Protein AF-A0A235I712-F1 (afdb_monomer)

pLDDT: mean 72.58, std 17.17, range [28.34, 90.19]

Foldseek 3Di:
DPPVLLVCVLVVNQVSLQVVLCVQLVWHWDWDDDPVQETETETACPPPDPVSVVVSVVSSQVSCLVSLNPRQKYWYDYDPDIWIWGQDPSGTDTCPVVVVCVVPDVVVVVVVVVVVVPDPPDDDDDDDDDDDDDDDDDDPDPQPWQFPAADPVGWTWTDGDQEIETEPDDCSVCVVVVHHPVRVVVSVCVVPVGPYYHYD

Secondary structure (DSSP, 8-state):
---HHHHHHHTT-HHHHHHHHHHHHSS--EEEEETTTEEEEE---TT--HHHHHHHHHHHHHHHHHTT---SEEEEEETTEEEEEEEETTEEEETTTHHHHHHT-HHHHHHHHHHHHTS-------------------------PEEEEE-TTS-EEEEETTEEEEES--HHHHHHTT--HHHHHHHHHHHH--SEEEE-

Nearest PDB structures (foldseek):
  4lrd-assembly1_A  TM=5.633E-01  e=5.082E-02  Bacillus cereus
  3m8w-assembly3_C  TM=5.612E-01  e=9.416E-02  Bacillus cereus ATCC 14579
  4lr7-assembly3_C  TM=5.208E-01  e=6.115E-02  Bacillus cereus
  4lrb-assembly3_C  TM=5.142E-01  e=1.001E-01  Bacillus cereus
  3uny-assembly6_F  TM=4.218E-01  e=1.640E-01  Bacillus cereus

Sequence (200 aa):
MPDTTLELAHAGDINAIAALIEEKIGTKVNPRMQWGIILILETPFNNVDNFTKKIQVFEIIKLLEDIHCKIPSVKISGNKFQKTLTLSEGKYKDETFVRRALLFSPIYLIAIGLYIAYVPKVVPTERVSPSQSAAPSQSAVTEQRTFLGRSENGYELWADKSCVYVKGIRESDFARLNTTMDGYKQAVKQQTGFSCVLFE

Structure (mmCIF, N/CA/C/O backbone):
data_AF-A0A235I712-F1
#
_entry.id   AF-A0A235I712-F1
#
loop_
_atom_site.group_PDB
_atom_site.id
_atom_site.type_symbol
_atom_site.label_atom_id
_atom_site.label_alt_id
_atom_site.label_comp_id
_atom_site.label_asym_id
_atom_site.label_entity_id
_atom_site.label_seq_id
_atom_site.pdbx_PDB_ins_code
_atom_site.Cartn_x
_atom_site.Cartn_y
_atom_site.Cartn_z
_atom_site.occupancy
_atom_site.B_iso_or_equiv
_atom_site.auth_seq_id
_atom_site.auth_comp_id
_atom_site.auth_asym_id
_atom_site.auth_atom_id
_atom_site.pdbx_PDB_model_num
ATOM 1 N N . MET A 1 1 ? -5.455 -24.824 20.386 1.00 42.16 1 MET A N 1
ATOM 2 C CA . MET A 1 1 ? -5.448 -24.941 18.913 1.00 42.16 1 MET A CA 1
ATOM 3 C C . MET A 1 1 ? -4.550 -23.824 18.419 1.00 42.16 1 MET A C 1
ATOM 5 O O . MET A 1 1 ? -4.677 -22.749 18.994 1.00 42.16 1 MET A O 1
ATOM 9 N N . PRO A 1 2 ? -3.589 -24.064 17.511 1.00 49.38 2 PRO A N 1
ATOM 10 C CA . PRO A 1 2 ? -2.791 -22.968 16.969 1.00 49.38 2 PRO A CA 1
ATOM 11 C C . PRO A 1 2 ? -3.741 -21.932 16.365 1.00 49.38 2 PRO A C 1
ATOM 13 O O . PRO A 1 2 ? -4.742 -22.302 15.748 1.00 49.38 2 PRO A O 1
ATOM 16 N N . ASP A 1 3 ? -3.469 -20.660 16.641 1.00 65.31 3 ASP A N 1
ATOM 17 C CA . ASP A 1 3 ? -4.262 -19.534 16.161 1.00 65.31 3 ASP A CA 1
ATOM 18 C C . ASP A 1 3 ? -4.123 -19.470 14.639 1.00 65.31 3 ASP A C 1
ATOM 20 O O . ASP A 1 3 ? -3.208 -18.852 14.095 1.00 65.31 3 ASP A O 1
ATOM 24 N N . THR A 1 4 ? -5.017 -20.160 13.931 1.00 82.19 4 THR A N 1
ATOM 25 C CA . THR A 1 4 ? -5.032 -20.231 12.464 1.00 82.19 4 THR A CA 1
ATOM 26 C C . THR A 1 4 ? -5.037 -18.838 11.839 1.00 82.19 4 THR A C 1
ATOM 28 O O . THR A 1 4 ? -4.453 -18.633 10.782 1.00 82.19 4 THR A O 1
ATOM 31 N N . THR A 1 5 ? -5.626 -17.852 12.519 1.00 82.38 5 THR A N 1
ATOM 32 C CA . THR A 1 5 ? -5.619 -16.446 12.104 1.00 82.38 5 THR A CA 1
ATOM 33 C C . THR A 1 5 ? -4.214 -15.838 12.142 1.00 82.38 5 THR A C 1
ATOM 35 O O . THR A 1 5 ? -3.839 -15.115 11.224 1.00 82.38 5 THR A O 1
ATOM 38 N N . LEU A 1 6 ? -3.404 -16.151 13.157 1.00 84.25 6 LEU A N 1
ATOM 39 C CA . LEU A 1 6 ? -2.034 -15.647 13.268 1.00 84.25 6 LEU A CA 1
ATOM 40 C C . LEU A 1 6 ? -1.127 -16.265 12.197 1.00 84.25 6 LEU A C 1
ATOM 42 O O . LEU A 1 6 ? -0.370 -15.551 11.542 1.00 84.25 6 LEU A O 1
ATOM 46 N N . GLU A 1 7 ? -1.243 -17.573 11.963 1.00 83.25 7 GLU A N 1
ATOM 47 C CA . GLU A 1 7 ? -0.490 -18.262 10.906 1.00 83.25 7 GLU A CA 1
ATOM 48 C C . GLU A 1 7 ? -0.847 -17.728 9.509 1.00 83.25 7 GLU A C 1
ATOM 50 O O . GLU A 1 7 ? 0.043 -17.456 8.698 1.00 83.25 7 GLU A O 1
ATOM 55 N N . LEU A 1 8 ? -2.138 -17.501 9.244 1.00 83.62 8 LEU A N 1
ATOM 56 C CA . LEU A 1 8 ? -2.608 -16.887 7.999 1.00 83.62 8 LEU A CA 1
ATOM 57 C C . LEU A 1 8 ? -2.121 -15.438 7.855 1.00 83.62 8 LEU A C 1
ATOM 59 O O . LEU A 1 8 ? -1.707 -15.032 6.768 1.00 83.62 8 LEU A O 1
ATOM 63 N N . ALA A 1 9 ? -2.091 -14.666 8.943 1.00 82.12 9 ALA A N 1
ATOM 64 C CA . ALA A 1 9 ? -1.570 -13.303 8.927 1.00 82.12 9 ALA A CA 1
ATOM 65 C C . ALA A 1 9 ? -0.059 -13.262 8.634 1.00 82.12 9 ALA A C 1
ATOM 67 O O . ALA A 1 9 ? 0.386 -12.439 7.833 1.00 82.12 9 ALA A O 1
ATOM 68 N N . HIS A 1 10 ? 0.724 -14.195 9.190 1.00 79.62 10 HIS A N 1
ATOM 69 C CA . HIS A 1 10 ? 2.141 -14.365 8.844 1.00 79.62 10 HIS A CA 1
ATOM 70 C C . HIS A 1 10 ? 2.351 -14.758 7.374 1.00 79.62 10 HIS A C 1
ATOM 72 O O . HIS A 1 10 ? 3.342 -14.354 6.758 1.00 79.62 10 HIS A O 1
ATOM 78 N N . ALA A 1 11 ? 1.414 -15.513 6.792 1.00 81.25 11 ALA A N 1
ATOM 79 C CA . ALA A 1 11 ? 1.405 -15.835 5.367 1.00 81.25 11 ALA A CA 1
ATOM 80 C C . ALA A 1 11 ? 0.993 -14.646 4.472 1.00 81.25 11 ALA A C 1
ATOM 82 O O . ALA A 1 11 ? 1.110 -14.734 3.249 1.00 81.25 11 ALA A O 1
ATOM 83 N N . GLY A 1 12 ? 0.565 -13.523 5.061 1.00 75.00 12 GLY A N 1
ATOM 84 C CA . GLY A 1 12 ? 0.147 -12.320 4.343 1.00 75.00 12 GLY A CA 1
ATOM 85 C C . GLY A 1 12 ? -1.331 -12.305 3.951 1.00 75.00 12 GLY A C 1
ATOM 86 O O . GLY A 1 12 ? -1.711 -11.518 3.082 1.00 75.00 12 GLY A O 1
ATOM 87 N N . ASP A 1 13 ? -2.169 -13.149 4.562 1.00 85.50 13 ASP A N 1
ATOM 88 C CA . ASP A 1 13 ? -3.617 -13.090 4.366 1.00 85.50 13 ASP A CA 1
ATOM 89 C C . ASP A 1 13 ? -4.170 -11.778 4.936 1.00 85.50 13 ASP A C 1
ATOM 91 O O . ASP A 1 13 ? -4.139 -11.511 6.139 1.00 85.50 13 ASP A O 1
ATOM 95 N N . ILE A 1 14 ? -4.693 -10.942 4.045 1.00 86.62 14 ILE A N 1
AT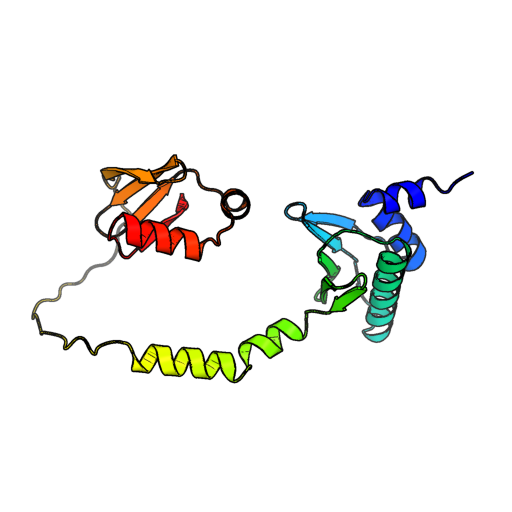OM 96 C CA . ILE A 1 14 ? -5.172 -9.599 4.371 1.00 86.62 14 ILE A CA 1
ATOM 97 C C . ILE A 1 14 ? -6.407 -9.595 5.271 1.00 86.62 14 ILE A C 1
ATOM 99 O O . ILE A 1 14 ? -6.587 -8.653 6.042 1.00 86.62 14 ILE A O 1
ATOM 103 N N . ASN A 1 15 ? -7.248 -10.628 5.192 1.00 87.69 15 ASN A N 1
ATOM 104 C CA . ASN A 1 15 ? -8.436 -10.743 6.029 1.00 87.69 15 ASN A CA 1
ATOM 105 C C . ASN A 1 15 ? -8.039 -11.186 7.435 1.00 87.69 15 ASN A C 1
ATOM 107 O O . ASN A 1 15 ? -8.575 -10.667 8.409 1.00 87.69 15 ASN A O 1
ATOM 111 N N . ALA A 1 16 ? -7.059 -12.086 7.544 1.00 87.31 16 ALA A N 1
ATOM 112 C CA . ALA A 1 16 ? -6.506 -12.490 8.831 1.00 87.31 16 ALA A CA 1
ATOM 113 C C . ALA A 1 16 ? -5.776 -11.329 9.529 1.00 87.31 16 ALA A C 1
ATOM 115 O O . ALA A 1 16 ? -5.995 -11.086 10.714 1.00 87.31 16 ALA A O 1
ATOM 116 N N . ILE A 1 17 ? -4.982 -10.548 8.782 1.00 86.31 17 ILE A N 1
ATOM 117 C CA . ILE A 1 17 ? -4.351 -9.319 9.289 1.00 86.31 17 ILE A CA 1
ATOM 118 C C . ILE A 1 17 ? -5.418 -8.336 9.784 1.00 86.31 17 ILE A C 1
ATOM 120 O O . ILE A 1 17 ? -5.289 -7.793 10.878 1.00 86.31 17 ILE A O 1
ATOM 124 N N . ALA A 1 18 ? -6.482 -8.114 9.007 1.00 88.06 18 ALA A N 1
ATOM 125 C CA . ALA A 1 18 ? -7.565 -7.232 9.424 1.00 88.06 18 ALA A CA 1
ATOM 126 C C . ALA A 1 18 ? -8.263 -7.730 10.690 1.00 88.06 18 ALA A C 1
ATOM 128 O O . ALA A 1 18 ? -8.466 -6.928 11.590 1.00 88.06 18 ALA A O 1
ATOM 129 N N . ALA A 1 19 ? -8.560 -9.026 10.799 1.00 87.25 19 ALA A N 1
ATOM 130 C CA . ALA A 1 19 ? -9.195 -9.601 11.983 1.00 87.25 19 ALA A CA 1
ATOM 131 C C . ALA A 1 19 ? -8.362 -9.375 13.258 1.00 87.25 19 ALA A C 1
ATOM 133 O O . ALA A 1 19 ? -8.903 -8.946 14.275 1.00 87.25 19 ALA A O 1
ATOM 134 N N . LEU A 1 20 ? -7.040 -9.572 13.188 1.00 88.50 20 LEU A N 1
ATOM 135 C CA . LEU A 1 20 ? -6.136 -9.290 14.312 1.00 88.50 20 LEU A CA 1
ATOM 136 C C . LEU A 1 20 ? -6.101 -7.798 14.667 1.00 88.50 20 LEU A C 1
ATOM 138 O O . LEU A 1 20 ? -6.028 -7.425 15.838 1.00 88.50 20 LEU A O 1
ATOM 142 N N . ILE A 1 21 ? -6.167 -6.925 13.660 1.00 87.88 21 ILE A N 1
ATOM 143 C CA . ILE A 1 21 ? -6.254 -5.481 13.881 1.00 87.88 21 ILE A CA 1
ATOM 144 C C . ILE A 1 21 ? -7.584 -5.118 14.547 1.00 87.88 21 ILE A C 1
ATOM 146 O O . ILE A 1 21 ? -7.571 -4.364 15.517 1.00 87.88 21 ILE A O 1
ATOM 150 N N . GLU A 1 22 ? -8.709 -5.643 14.056 1.00 88.69 22 GLU A N 1
ATOM 151 C CA . GLU A 1 22 ? -10.050 -5.413 14.607 1.00 88.69 22 GLU A CA 1
ATOM 152 C C . GLU A 1 22 ? -10.134 -5.833 16.074 1.00 88.69 22 GLU A C 1
ATOM 154 O O . GLU A 1 22 ? -10.651 -5.074 16.895 1.00 88.69 22 GLU A O 1
ATOM 159 N N . GLU A 1 23 ? -9.574 -6.998 16.409 1.00 86.81 23 GLU A N 1
ATOM 160 C CA . GLU A 1 23 ? -9.465 -7.482 17.785 1.00 86.81 23 GLU A CA 1
ATOM 161 C C . GLU A 1 23 ? -8.668 -6.504 18.656 1.00 86.81 23 GLU A C 1
ATOM 163 O O . GLU A 1 23 ? -9.051 -6.216 19.791 1.00 86.81 23 GLU A O 1
ATOM 168 N N . LYS A 1 24 ? -7.582 -5.941 18.113 1.00 85.19 24 LYS A N 1
ATOM 169 C CA . LYS A 1 24 ? -6.701 -5.046 18.863 1.00 85.19 24 LYS A CA 1
ATOM 170 C C . LYS A 1 24 ? -7.304 -3.668 19.115 1.00 85.19 24 LYS A C 1
ATOM 172 O O . LYS A 1 24 ? -7.214 -3.171 20.232 1.00 85.19 24 LYS A O 1
ATOM 177 N N . ILE A 1 25 ? -7.898 -3.054 18.091 1.00 84.56 25 ILE A N 1
ATOM 178 C CA . ILE A 1 25 ? -8.394 -1.667 18.157 1.00 84.56 25 ILE A CA 1
ATOM 179 C C . ILE A 1 25 ? -9.894 -1.573 18.470 1.00 84.56 25 ILE A C 1
ATOM 181 O O . ILE A 1 25 ? -10.435 -0.466 18.567 1.00 84.56 25 ILE A O 1
ATOM 185 N N . GLY A 1 26 ? -10.588 -2.713 18.553 1.00 82.31 26 GLY A N 1
ATOM 186 C CA . GLY A 1 26 ? -12.024 -2.808 18.831 1.00 82.31 26 GLY A CA 1
ATOM 187 C C . GLY A 1 26 ? -12.915 -2.150 17.772 1.00 82.31 26 GLY A C 1
ATOM 188 O O . GLY A 1 26 ? -14.061 -1.805 18.051 1.00 82.31 26 GLY A O 1
ATOM 189 N N . THR A 1 27 ? -12.386 -1.909 16.572 1.00 82.81 27 THR A N 1
ATOM 190 C CA . THR A 1 27 ? -13.069 -1.191 15.490 1.00 82.81 27 THR A CA 1
ATOM 191 C C . THR A 1 27 ? -12.980 -2.008 14.219 1.00 82.81 27 THR A C 1
ATOM 193 O O . THR A 1 27 ? -11.903 -2.485 13.878 1.00 82.81 27 THR A O 1
ATOM 196 N N . LYS A 1 28 ? -14.097 -2.108 13.495 1.00 86.75 28 LYS A N 1
ATOM 197 C CA . LYS A 1 28 ? -14.149 -2.796 12.206 1.00 86.75 28 LYS A CA 1
ATOM 198 C C . LYS A 1 28 ? -13.180 -2.163 11.202 1.00 86.75 28 LYS A C 1
ATOM 200 O O . LYS A 1 28 ? -13.167 -0.939 11.041 1.00 86.75 28 LYS A O 1
ATOM 205 N N . VAL A 1 29 ? -12.417 -2.995 10.508 1.00 86.88 29 VAL A N 1
ATOM 206 C CA . VAL A 1 29 ? -11.422 -2.614 9.512 1.00 86.88 29 VAL A CA 1
ATOM 207 C C . VAL A 1 29 ? -11.780 -3.307 8.211 1.00 86.88 29 VAL A C 1
ATOM 209 O O . VAL A 1 29 ? -11.864 -4.525 8.148 1.00 86.88 29 VAL A O 1
ATOM 212 N N . ASN A 1 30 ? -11.961 -2.540 7.141 1.00 88.62 30 ASN A N 1
ATOM 213 C CA . ASN A 1 30 ? -12.136 -3.120 5.814 1.00 88.62 30 ASN A CA 1
ATOM 214 C C . ASN A 1 30 ? -10.767 -3.168 5.117 1.00 88.62 30 ASN A C 1
ATOM 216 O O . ASN A 1 30 ? -10.266 -2.114 4.705 1.00 88.62 30 ASN A O 1
ATOM 220 N N . PRO A 1 31 ? -10.130 -4.349 4.995 1.00 90.19 31 PRO A N 1
ATOM 221 C CA . PRO A 1 31 ? -8.885 -4.476 4.261 1.00 90.19 31 PRO A CA 1
ATOM 222 C C . PRO A 1 31 ? -9.143 -4.450 2.758 1.00 90.19 31 PRO A C 1
ATOM 224 O O . PRO A 1 31 ? -10.082 -5.059 2.244 1.00 90.19 31 PRO A O 1
ATOM 227 N N . ARG A 1 32 ? -8.254 -3.794 2.019 1.00 87.69 32 ARG A N 1
ATOM 228 C CA . ARG A 1 32 ? -8.233 -3.849 0.561 1.00 87.69 32 ARG A CA 1
ATOM 229 C C . ARG A 1 32 ? -6.805 -3.798 0.058 1.00 87.69 32 ARG A C 1
ATOM 231 O O . ARG A 1 32 ? -6.055 -2.900 0.416 1.00 87.69 32 ARG A O 1
ATOM 238 N N . MET A 1 33 ? -6.449 -4.701 -0.847 1.00 83.44 33 MET A N 1
ATOM 239 C CA . MET A 1 33 ? -5.195 -4.574 -1.586 1.00 83.44 33 MET A CA 1
ATOM 240 C C . MET A 1 33 ? -5.368 -3.652 -2.786 1.00 83.44 33 MET A C 1
ATOM 242 O O . MET A 1 33 ? -6.267 -3.834 -3.610 1.00 83.44 33 MET A O 1
ATOM 246 N N . GLN A 1 34 ? -4.473 -2.679 -2.904 1.00 74.75 34 GLN A N 1
ATOM 247 C CA . GLN A 1 34 ? -4.342 -1.815 -4.065 1.00 74.75 34 GLN A CA 1
ATOM 248 C C . GLN A 1 34 ? -3.039 -2.160 -4.792 1.00 74.75 34 GLN A C 1
ATOM 250 O O . GLN A 1 34 ? -1.962 -2.201 -4.193 1.00 74.75 34 GLN A O 1
ATOM 255 N N . TRP A 1 35 ? -3.160 -2.469 -6.086 1.00 73.00 35 TRP A N 1
ATOM 256 C CA . TRP A 1 35 ? -2.047 -2.849 -6.969 1.00 73.00 35 TRP A CA 1
ATOM 257 C C . TRP A 1 35 ? -1.187 -4.031 -6.475 1.00 73.00 35 TRP A C 1
ATOM 259 O O . TRP A 1 35 ? -0.059 -4.196 -6.921 1.00 73.00 35 TRP A O 1
ATOM 269 N N . GLY A 1 36 ? -1.694 -4.849 -5.545 1.00 68.88 36 GLY A N 1
ATOM 270 C CA . GLY A 1 36 ? -0.970 -5.996 -4.978 1.00 68.88 36 GLY A CA 1
ATOM 271 C C . GLY A 1 36 ? 0.197 -5.641 -4.046 1.00 68.88 36 GLY A C 1
ATOM 272 O O . GLY A 1 36 ? 0.833 -6.544 -3.518 1.00 68.88 36 GLY A O 1
ATOM 273 N N . ILE A 1 37 ? 0.456 -4.352 -3.806 1.00 75.06 37 ILE A N 1
ATOM 274 C CA . ILE A 1 37 ? 1.615 -3.872 -3.032 1.00 75.06 37 ILE A CA 1
ATOM 275 C C . ILE A 1 37 ? 1.248 -2.927 -1.882 1.00 75.06 37 ILE A C 1
ATOM 277 O O . ILE A 1 37 ? 2.056 -2.735 -0.974 1.00 75.06 37 ILE A O 1
ATOM 281 N N . ILE A 1 38 ? 0.046 -2.344 -1.908 1.00 79.62 38 ILE A N 1
ATOM 282 C CA . ILE A 1 38 ? -0.444 -1.447 -0.859 1.00 79.62 38 ILE A CA 1
ATOM 283 C C . ILE A 1 38 ? -1.625 -2.110 -0.158 1.00 79.62 38 ILE A C 1
ATOM 285 O O . ILE A 1 38 ? -2.663 -2.334 -0.783 1.00 79.62 38 ILE A O 1
ATOM 289 N N . LEU A 1 39 ? -1.497 -2.363 1.143 1.00 85.75 39 LEU A N 1
ATOM 290 C CA . LEU A 1 39 ? -2.622 -2.757 1.987 1.00 85.75 39 LEU A CA 1
ATOM 291 C C . LEU A 1 39 ? -3.324 -1.504 2.502 1.00 85.75 39 LEU A C 1
ATOM 293 O O . LEU A 1 39 ? -2.767 -0.744 3.288 1.00 85.75 39 LEU A O 1
ATOM 297 N N . ILE A 1 40 ? -4.554 -1.284 2.062 1.00 88.44 40 ILE A N 1
ATOM 298 C CA . ILE A 1 40 ? -5.429 -0.249 2.596 1.00 88.44 40 ILE A CA 1
ATOM 299 C C . ILE A 1 40 ? -6.235 -0.845 3.746 1.00 88.44 40 ILE A C 1
ATOM 301 O O . ILE A 1 40 ? -6.898 -1.864 3.579 1.00 88.44 40 ILE A O 1
ATOM 305 N N . LEU A 1 41 ? -6.195 -0.181 4.893 1.00 89.00 41 LEU A N 1
ATOM 306 C CA . LEU A 1 41 ? -6.995 -0.466 6.071 1.00 89.00 41 LEU A CA 1
ATOM 307 C C . LEU A 1 41 ? -7.979 0.688 6.246 1.00 89.00 41 LEU A C 1
ATO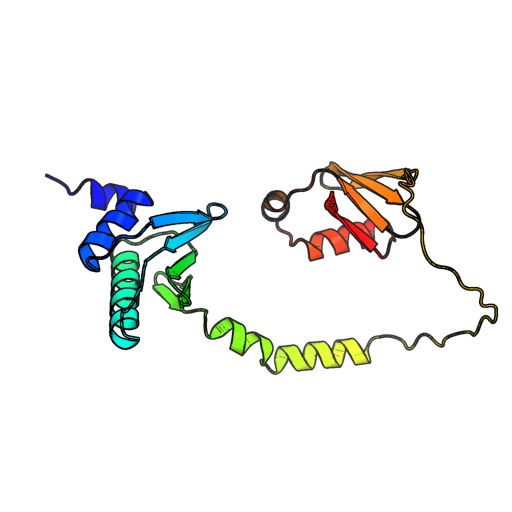M 309 O O . LEU A 1 41 ? -7.608 1.774 6.704 1.00 89.00 41 LEU A O 1
ATOM 313 N N . GLU A 1 42 ? -9.221 0.477 5.819 1.00 88.25 42 GLU A N 1
ATOM 314 C CA . GLU A 1 42 ? -10.285 1.463 5.983 1.00 88.25 42 GLU A CA 1
ATOM 315 C C . GLU A 1 42 ? -10.954 1.298 7.345 1.00 88.25 42 GLU A C 1
ATOM 317 O O . GLU A 1 42 ? -11.632 0.304 7.602 1.00 88.25 42 GLU A O 1
ATOM 322 N N . THR A 1 43 ? -10.780 2.291 8.214 1.00 83.69 43 THR A N 1
ATOM 323 C CA . THR A 1 43 ? -11.355 2.325 9.556 1.00 83.69 43 THR A CA 1
ATOM 324 C C . THR A 1 43 ? -12.304 3.520 9.698 1.00 83.69 43 THR A C 1
ATOM 326 O O . THR A 1 43 ? -11.946 4.669 9.401 1.00 83.69 43 THR A O 1
ATOM 329 N N . PRO A 1 44 ? -13.546 3.312 10.163 1.00 75.56 44 PRO A N 1
ATOM 330 C CA . PRO A 1 44 ? -14.480 4.399 10.398 1.00 75.56 44 PRO A CA 1
ATOM 331 C C . PRO A 1 44 ? -14.105 5.134 11.691 1.00 75.56 44 PRO A C 1
ATOM 333 O O . PRO A 1 44 ? -14.723 4.939 12.730 1.00 75.56 44 PRO A O 1
ATOM 336 N N . PHE A 1 45 ? -13.121 6.038 11.633 1.00 71.44 45 PHE A N 1
ATOM 337 C CA . PHE A 1 45 ? -12.753 6.934 12.746 1.00 71.44 45 PHE A CA 1
ATOM 338 C C . PHE A 1 45 ? -13.814 8.022 13.044 1.00 71.44 45 PHE A C 1
ATOM 340 O O . PHE A 1 45 ? -13.479 9.161 13.393 1.00 71.44 45 PHE A O 1
ATOM 347 N N . ASN A 1 46 ? -15.098 7.712 12.856 1.00 66.88 46 ASN A N 1
ATOM 348 C CA . ASN A 1 46 ? -16.205 8.634 13.079 1.00 66.88 46 ASN A CA 1
ATOM 349 C C . ASN A 1 46 ? -16.269 9.007 14.565 1.00 66.88 46 ASN A C 1
ATOM 351 O O . ASN A 1 46 ? -16.292 8.130 15.419 1.00 66.88 46 ASN A O 1
ATOM 355 N N . ASN A 1 47 ? -16.300 10.307 14.867 1.00 63.72 47 ASN A N 1
ATOM 356 C CA . ASN A 1 47 ? -16.418 10.858 16.226 1.00 63.72 47 ASN A CA 1
ATOM 357 C C . ASN A 1 47 ? -15.321 1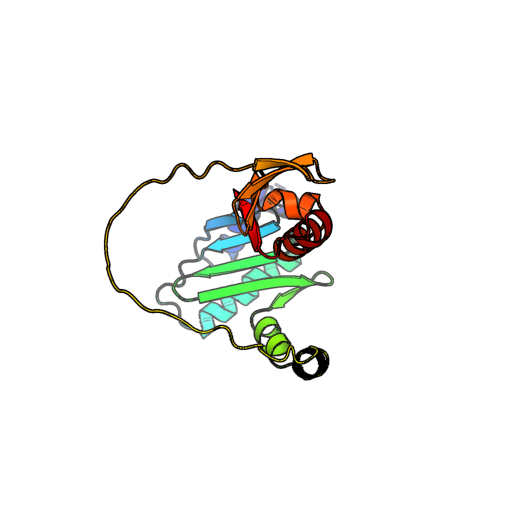0.450 17.230 1.00 63.72 47 ASN A C 1
ATOM 359 O O . ASN A 1 47 ? -15.464 10.708 18.420 1.00 63.72 47 ASN A O 1
ATOM 363 N N . VAL A 1 48 ? -14.211 9.874 16.765 1.00 74.06 48 VAL A N 1
ATOM 364 C CA . VAL A 1 48 ? -13.034 9.607 17.600 1.00 74.06 48 VAL A CA 1
ATOM 365 C C . VAL A 1 48 ? -12.198 10.889 17.693 1.00 74.06 48 VAL A C 1
ATOM 367 O O . VAL A 1 48 ? -12.022 11.597 16.694 1.00 74.06 48 VAL A O 1
ATOM 370 N N . ASP A 1 49 ? -11.677 11.216 18.872 1.00 79.12 49 ASP A N 1
ATOM 371 C CA . ASP A 1 49 ? -10.776 12.353 19.054 1.00 79.12 49 ASP A CA 1
ATOM 372 C C . ASP A 1 49 ? -9.389 12.089 18.425 1.00 79.12 49 ASP A C 1
ATOM 374 O O . ASP A 1 49 ? -9.011 10.962 18.095 1.00 79.12 49 ASP A O 1
ATOM 378 N N . ASN A 1 50 ? -8.601 13.146 18.214 1.00 76.38 50 ASN A N 1
ATOM 379 C CA . ASN A 1 50 ? -7.299 13.025 17.548 1.00 76.38 50 ASN A CA 1
ATOM 380 C C . ASN A 1 50 ? -6.256 12.232 18.352 1.00 76.38 50 ASN A C 1
ATOM 382 O O . ASN A 1 50 ? -5.305 11.728 17.753 1.00 76.38 50 ASN A O 1
ATOM 386 N N . PHE A 1 51 ? -6.386 12.147 19.677 1.00 74.50 51 PHE A N 1
ATOM 387 C CA . PHE A 1 51 ? -5.454 11.406 20.523 1.00 74.50 51 PHE A CA 1
ATOM 388 C C . PHE A 1 51 ? -5.725 9.902 20.421 1.00 74.50 51 PHE A C 1
ATOM 390 O O . PHE A 1 51 ? -4.810 9.143 20.100 1.00 74.50 51 PHE A O 1
ATOM 397 N N . THR A 1 52 ? -6.986 9.489 20.528 1.00 76.88 52 THR A N 1
ATOM 398 C CA . THR A 1 52 ? -7.404 8.091 20.355 1.00 76.88 52 THR A CA 1
ATOM 399 C C . THR A 1 52 ? -7.067 7.559 18.957 1.00 76.88 52 THR A C 1
ATOM 401 O O . THR A 1 52 ? -6.524 6.462 18.835 1.00 76.88 52 THR A O 1
ATOM 404 N N . LYS A 1 53 ? -7.239 8.362 17.893 1.00 77.50 53 LYS A N 1
ATOM 405 C CA . LYS A 1 53 ? -6.794 7.979 16.533 1.00 77.50 53 LYS A CA 1
ATOM 406 C C . LYS A 1 53 ? -5.300 7.668 16.462 1.00 77.50 53 LYS A C 1
ATOM 408 O O . LYS A 1 53 ? -4.896 6.740 15.767 1.00 77.50 53 LYS A O 1
ATOM 413 N N . LYS A 1 54 ? -4.460 8.449 17.151 1.00 78.88 54 LYS A N 1
ATOM 414 C CA . LYS A 1 54 ? -3.007 8.216 17.176 1.00 78.88 54 LYS A CA 1
ATOM 415 C C . LYS A 1 54 ? -2.659 6.927 17.912 1.00 78.88 54 LYS A C 1
ATOM 417 O O . LYS A 1 54 ? -1.781 6.213 17.436 1.00 78.88 54 LYS A 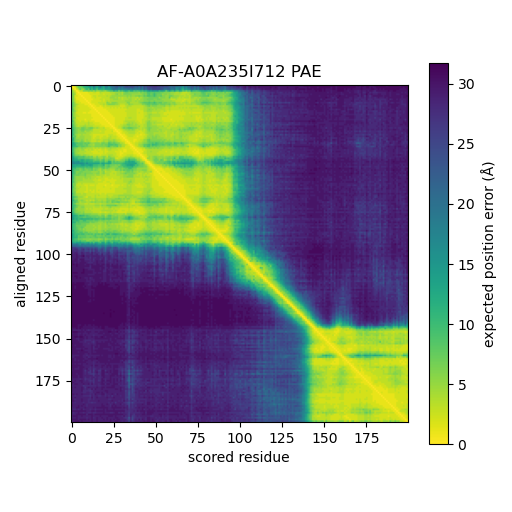O 1
ATOM 422 N N . ILE A 1 55 ? -3.344 6.634 19.019 1.00 81.88 55 ILE A N 1
ATOM 423 C CA . ILE A 1 55 ? -3.171 5.378 19.760 1.00 81.88 55 ILE A CA 1
ATOM 424 C C . ILE A 1 55 ? -3.532 4.190 18.869 1.00 81.88 55 ILE A C 1
ATOM 426 O O . ILE A 1 55 ? -2.701 3.310 18.683 1.00 81.88 55 ILE A O 1
ATOM 430 N N . GLN A 1 56 ? -4.703 4.213 18.229 1.00 83.25 56 GLN A N 1
ATOM 431 C CA . GLN A 1 56 ? -5.138 3.124 17.347 1.00 83.25 56 GLN A CA 1
ATOM 432 C C . GLN A 1 56 ? -4.163 2.904 16.182 1.00 83.25 56 GLN A C 1
ATOM 434 O O . GLN A 1 56 ? -3.802 1.778 15.868 1.00 83.25 56 GLN A O 1
ATOM 439 N N . VAL A 1 57 ? -3.670 3.981 15.565 1.00 82.56 57 VAL A N 1
ATOM 440 C CA . VAL A 1 57 ? -2.634 3.894 14.523 1.00 82.56 57 VAL A CA 1
ATOM 441 C C . VAL A 1 57 ? -1.341 3.274 15.054 1.00 82.56 57 VAL A C 1
ATOM 443 O O . VAL A 1 57 ? -0.721 2.477 14.356 1.00 82.56 57 VAL A O 1
ATOM 446 N N . PHE A 1 58 ? -0.917 3.643 16.262 1.00 82.12 58 PHE A N 1
ATOM 447 C CA . PHE A 1 58 ? 0.273 3.074 16.888 1.00 82.12 58 PHE A CA 1
ATOM 448 C C . PHE A 1 58 ? 0.102 1.576 17.175 1.00 82.12 58 PHE A C 1
ATOM 450 O O . PHE A 1 58 ? 1.012 0.798 16.906 1.00 82.12 58 PHE A O 1
ATOM 457 N N . GLU A 1 59 ? -1.070 1.159 17.650 1.00 83.75 59 GLU A N 1
ATOM 458 C CA . GLU A 1 59 ? -1.388 -0.253 17.879 1.00 83.75 59 GLU A CA 1
ATOM 459 C C . GLU A 1 59 ? -1.426 -1.060 16.581 1.00 83.75 59 GLU A C 1
ATOM 461 O O . GLU A 1 59 ? -0.880 -2.161 16.545 1.00 83.75 59 GLU A O 1
ATOM 466 N N . ILE A 1 60 ? -1.982 -0.493 15.503 1.00 85.94 60 ILE A N 1
ATOM 467 C CA . ILE A 1 60 ? -1.945 -1.095 14.163 1.00 85.94 60 ILE A CA 1
ATOM 468 C C . ILE A 1 60 ? -0.496 -1.308 13.716 1.00 85.94 60 ILE A C 1
ATOM 470 O O . ILE A 1 60 ? -0.148 -2.402 13.282 1.00 85.94 60 ILE A O 1
ATOM 474 N N . ILE A 1 61 ? 0.359 -0.285 13.834 1.00 85.38 61 ILE A N 1
ATOM 475 C CA . ILE A 1 61 ? 1.779 -0.380 13.459 1.00 85.38 61 ILE A CA 1
ATOM 476 C C . ILE A 1 61 ? 2.466 -1.482 14.255 1.00 85.38 61 ILE A C 1
ATOM 478 O O . ILE A 1 61 ? 3.104 -2.350 13.667 1.00 85.38 61 ILE A O 1
ATOM 482 N N . LYS A 1 62 ? 2.3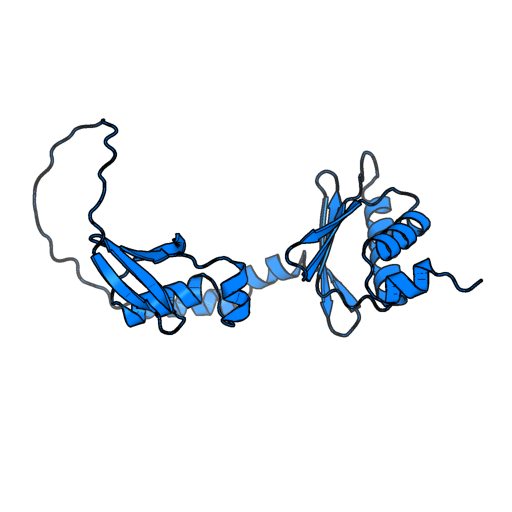00 -1.468 15.579 1.00 84.00 62 LYS A N 1
ATOM 483 C CA . LYS A 1 62 ? 2.921 -2.452 16.459 1.00 84.00 62 LYS A CA 1
ATOM 484 C C . LYS A 1 62 ? 2.497 -3.872 16.088 1.00 84.00 62 LYS A C 1
ATOM 486 O O . LYS A 1 62 ? 3.345 -4.744 15.980 1.00 84.00 62 LYS A O 1
ATOM 491 N N . LEU A 1 63 ? 1.209 -4.087 15.825 1.00 86.06 63 LEU A N 1
ATOM 492 C CA . LEU A 1 63 ? 0.703 -5.397 15.428 1.00 86.06 63 LEU A CA 1
ATOM 493 C C . LEU A 1 63 ? 1.269 -5.844 14.074 1.00 86.06 63 LEU A C 1
ATOM 495 O O . LEU A 1 63 ? 1.667 -6.995 13.936 1.00 86.06 63 LEU A O 1
ATOM 499 N N . LEU A 1 64 ? 1.356 -4.943 13.092 1.00 85.94 64 LEU A N 1
ATOM 500 C CA . LEU A 1 64 ? 1.956 -5.236 11.785 1.00 85.94 64 LEU A CA 1
ATOM 501 C C . LEU A 1 64 ? 3.450 -5.588 11.885 1.00 85.94 64 LEU A C 1
ATOM 503 O O . LEU A 1 64 ? 3.934 -6.420 11.114 1.00 85.94 64 LEU A O 1
ATOM 507 N N . GLU A 1 65 ? 4.172 -4.964 12.817 1.00 86.25 65 GLU A N 1
ATOM 508 C CA . GLU A 1 65 ? 5.572 -5.278 13.120 1.00 86.25 65 GLU A CA 1
ATOM 509 C C . GLU A 1 65 ? 5.707 -6.621 13.852 1.00 86.25 65 GLU A C 1
ATOM 511 O O . GLU A 1 65 ? 6.546 -7.434 13.460 1.00 86.25 65 GLU A O 1
ATOM 516 N N . ASP A 1 66 ? 4.844 -6.888 14.839 1.00 85.06 66 ASP A N 1
ATOM 517 C CA . ASP A 1 66 ? 4.824 -8.130 15.624 1.00 85.06 66 ASP A CA 1
ATOM 518 C C . ASP A 1 66 ? 4.539 -9.358 14.738 1.00 85.06 66 ASP A C 1
ATOM 520 O O . ASP A 1 66 ? 5.169 -10.403 14.896 1.00 85.06 66 ASP A O 1
ATOM 524 N N . ILE A 1 67 ? 3.646 -9.236 13.747 1.00 83.88 67 ILE A N 1
ATOM 525 C CA . ILE A 1 67 ? 3.364 -10.324 12.791 1.00 83.88 67 ILE A CA 1
ATOM 526 C C . ILE A 1 67 ? 4.392 -10.417 11.650 1.00 83.88 67 ILE A C 1
ATOM 528 O O . ILE A 1 67 ? 4.235 -11.235 10.741 1.00 83.88 67 ILE A O 1
ATOM 532 N N . HIS A 1 68 ? 5.435 -9.580 11.660 1.00 81.06 68 HIS A N 1
ATOM 533 C CA . HIS A 1 68 ? 6.423 -9.472 10.583 1.00 81.06 68 HIS A CA 1
ATOM 534 C C . HIS A 1 68 ? 5.778 -9.314 9.195 1.00 81.06 68 HIS A C 1
ATOM 536 O O . HIS A 1 68 ? 6.173 -9.970 8.224 1.00 81.06 68 HIS A O 1
ATOM 542 N N . CYS A 1 69 ? 4.765 -8.448 9.099 1.00 79.06 69 CYS A N 1
ATOM 543 C CA . CYS A 1 69 ? 4.023 -8.239 7.863 1.00 79.06 69 CYS A CA 1
ATOM 544 C C . CYS A 1 69 ? 4.966 -7.769 6.747 1.00 79.06 69 CYS A C 1
ATOM 546 O O . CYS A 1 69 ? 5.586 -6.710 6.847 1.00 79.06 69 CYS A O 1
ATOM 548 N N . LYS A 1 70 ? 5.048 -8.548 5.662 1.00 80.25 70 LYS A N 1
ATOM 549 C CA . LYS A 1 70 ? 5.958 -8.304 4.527 1.00 80.25 70 LYS A CA 1
ATOM 550 C C . LYS A 1 70 ? 5.417 -7.302 3.505 1.00 80.25 70 LYS A C 1
ATOM 552 O O . LYS A 1 70 ? 6.038 -7.102 2.463 1.00 80.25 70 LYS A O 1
ATOM 557 N N . ILE A 1 71 ? 4.250 -6.713 3.757 1.00 80.75 71 ILE A N 1
ATOM 558 C CA . ILE A 1 71 ? 3.599 -5.818 2.802 1.00 80.75 71 ILE A CA 1
ATOM 559 C C . ILE A 1 71 ? 4.373 -4.487 2.763 1.00 80.75 71 ILE A C 1
ATOM 561 O O . ILE A 1 71 ? 4.484 -3.820 3.788 1.00 80.75 71 ILE A O 1
ATOM 565 N N . PRO A 1 72 ? 4.905 -4.062 1.600 1.00 79.81 72 PRO A N 1
ATOM 566 C CA . PRO A 1 72 ? 5.806 -2.909 1.533 1.00 79.81 72 PRO A CA 1
ATOM 567 C C . PRO A 1 72 ? 5.172 -1.588 1.967 1.00 79.81 72 PRO A C 1
ATOM 569 O O . PRO A 1 72 ? 5.860 -0.714 2.491 1.00 79.81 72 PRO A O 1
ATOM 572 N N . SER A 1 73 ? 3.871 -1.418 1.731 1.00 82.56 73 SER A N 1
ATOM 573 C CA . SER A 1 73 ? 3.165 -0.192 2.079 1.00 82.56 73 SER A CA 1
ATOM 574 C C . SER A 1 73 ? 1.798 -0.488 2.672 1.00 82.56 73 SER A C 1
ATOM 576 O O . SER A 1 73 ? 1.026 -1.289 2.145 1.00 82.56 73 SER A O 1
ATOM 578 N N . VAL A 1 74 ? 1.487 0.199 3.766 1.00 86.31 74 VAL A N 1
ATOM 579 C CA . VAL A 1 74 ? 0.199 0.114 4.447 1.00 86.31 74 VAL A CA 1
ATOM 580 C C . VAL A 1 74 ? -0.395 1.510 4.527 1.00 86.31 74 VAL A C 1
ATOM 582 O O . VAL A 1 74 ? 0.226 2.453 5.014 1.00 86.31 74 VAL A O 1
ATOM 585 N N . LYS A 1 75 ? -1.623 1.663 4.049 1.00 87.81 75 LYS A N 1
ATOM 586 C CA . LYS A 1 75 ? -2.377 2.908 4.102 1.00 87.81 75 LYS A CA 1
ATOM 587 C C . LYS A 1 75 ? -3.527 2.742 5.080 1.00 87.81 75 LYS A C 1
ATOM 589 O O . LYS A 1 75 ? -4.439 1.970 4.828 1.00 87.81 75 LYS A O 1
ATOM 594 N N . ILE A 1 76 ? -3.522 3.513 6.158 1.00 87.56 76 ILE A N 1
ATOM 595 C CA . ILE A 1 76 ? -4.641 3.582 7.099 1.00 87.56 76 ILE A CA 1
ATOM 596 C C . ILE A 1 76 ? -5.491 4.785 6.701 1.00 87.56 76 ILE A C 1
ATOM 598 O O . ILE A 1 76 ? -5.005 5.922 6.683 1.00 87.56 76 ILE A O 1
ATOM 602 N N . SER A 1 77 ? -6.751 4.549 6.353 1.00 83.94 77 SER A N 1
ATOM 603 C CA . SER A 1 77 ? -7.678 5.598 5.930 1.00 83.94 77 SER A CA 1
ATOM 604 C C . SER A 1 77 ? -8.972 5.560 6.720 1.00 83.94 77 SER A C 1
ATOM 606 O O . SER A 1 77 ? -9.527 4.503 6.972 1.00 83.94 77 SER A O 1
ATOM 608 N N . GLY A 1 78 ? -9.482 6.737 7.053 1.00 81.00 78 GLY A N 1
ATOM 609 C CA . GLY A 1 78 ? -10.791 6.917 7.656 1.00 81.00 78 GLY A CA 1
ATOM 610 C C . GLY A 1 78 ? -11.377 8.269 7.283 1.00 81.00 78 GLY A C 1
ATOM 611 O O . GLY A 1 78 ? -10.875 8.971 6.402 1.00 81.00 78 GLY A O 1
ATOM 612 N N . ASN A 1 79 ? -12.449 8.665 7.964 1.00 72.31 79 ASN A N 1
ATOM 613 C CA . ASN A 1 79 ? -13.174 9.883 7.623 1.00 72.31 79 ASN A CA 1
ATOM 614 C C . ASN A 1 79 ? -12.274 11.128 7.803 1.00 72.31 79 ASN A C 1
ATOM 616 O O . ASN A 1 79 ? -11.925 11.499 8.925 1.00 72.31 79 ASN A O 1
ATOM 620 N N . LYS A 1 80 ? -11.847 11.734 6.682 1.00 72.56 80 LYS A N 1
ATOM 621 C CA . LYS A 1 80 ? -10.866 12.843 6.597 1.00 72.56 80 LYS A CA 1
ATOM 622 C C . LYS A 1 80 ? -9.478 12.554 7.194 1.00 72.56 80 LYS A C 1
ATOM 624 O O . LYS A 1 80 ? -8.702 13.484 7.406 1.00 72.56 80 LYS A O 1
ATOM 629 N N . PHE A 1 81 ? -9.146 11.293 7.454 1.00 79.19 81 PHE A N 1
ATOM 630 C CA . PHE A 1 81 ? -7.829 10.885 7.932 1.00 79.19 81 PHE A CA 1
ATOM 631 C C . PHE A 1 81 ? -7.204 9.927 6.931 1.00 79.19 81 PHE A C 1
ATOM 633 O O . PHE A 1 81 ? -7.823 8.951 6.519 1.00 79.19 81 PHE A O 1
ATOM 640 N N . GLN A 1 82 ? -5.960 10.190 6.563 1.00 80.88 82 GLN A N 1
ATOM 641 C CA . GLN A 1 82 ? -5.179 9.272 5.759 1.00 80.88 82 GLN A CA 1
ATOM 642 C C . GLN A 1 82 ? -3.746 9.300 6.257 1.00 80.88 82 GLN A C 1
ATOM 644 O O . GLN A 1 82 ? -3.160 10.371 6.414 1.00 80.88 82 GLN A O 1
ATOM 649 N N . LYS A 1 83 ? -3.186 8.115 6.461 1.00 82.94 83 LYS A N 1
ATOM 650 C CA . LYS A 1 83 ? -1.796 7.933 6.834 1.00 82.94 83 LYS A CA 1
ATOM 651 C C . LYS A 1 83 ? -1.193 6.806 6.016 1.00 82.94 83 LYS A C 1
ATOM 653 O O . LYS A 1 83 ? -1.776 5.729 5.932 1.00 82.94 83 LYS A O 1
ATOM 658 N N . THR A 1 84 ? -0.046 7.073 5.407 1.00 83.06 84 THR A N 1
ATOM 659 C CA . THR A 1 84 ? 0.692 6.081 4.625 1.00 83.06 84 THR A CA 1
ATOM 660 C C . THR A 1 84 ? 1.951 5.696 5.382 1.00 83.06 84 THR A C 1
ATOM 662 O O . THR A 1 84 ? 2.716 6.557 5.820 1.00 83.06 84 THR A O 1
ATOM 665 N N . LEU A 1 85 ? 2.134 4.394 5.535 1.00 84.25 85 LEU A N 1
ATOM 666 C CA . LEU A 1 85 ? 3.255 3.757 6.193 1.00 84.25 85 LEU A CA 1
ATOM 667 C C . LEU A 1 85 ? 4.023 2.950 5.150 1.00 84.25 85 LEU A C 1
ATOM 669 O O . LEU A 1 85 ? 3.413 2.241 4.345 1.00 84.25 85 LEU A O 1
ATOM 673 N N . THR A 1 86 ? 5.345 3.029 5.188 1.00 83.75 86 THR A N 1
ATOM 674 C CA . THR A 1 86 ? 6.220 2.237 4.318 1.00 83.75 86 THR A CA 1
ATOM 675 C C . THR A 1 86 ? 7.135 1.387 5.180 1.00 83.75 86 THR A C 1
ATOM 677 O O . THR A 1 86 ? 7.712 1.875 6.155 1.00 83.75 86 THR A O 1
ATOM 680 N N . LEU A 1 87 ? 7.262 0.112 4.828 1.00 80.19 87 LEU A N 1
ATOM 681 C CA . LEU A 1 87 ? 8.174 -0.811 5.479 1.00 80.19 87 LEU A CA 1
ATOM 682 C C . LEU A 1 87 ? 9.611 -0.479 5.059 1.00 80.19 87 LEU A C 1
ATOM 684 O O . LEU A 1 87 ? 9.976 -0.571 3.889 1.00 80.19 87 LEU A O 1
ATOM 688 N N . SER A 1 88 ? 10.440 -0.096 6.022 1.00 79.44 88 SER A N 1
ATOM 689 C CA . SER A 1 88 ? 11.855 0.218 5.835 1.00 79.44 88 SER A CA 1
ATOM 690 C C . SER A 1 88 ? 12.634 -0.430 6.972 1.00 79.44 88 SER A C 1
ATOM 692 O O . SER A 1 88 ? 12.368 -0.152 8.139 1.00 79.44 88 SER A O 1
ATOM 694 N N . GLU A 1 89 ? 13.579 -1.312 6.634 1.00 79.31 89 GLU A N 1
ATOM 695 C CA . GLU A 1 89 ? 14.438 -2.002 7.616 1.00 79.31 89 GLU A CA 1
ATOM 696 C C . GLU A 1 89 ? 13.639 -2.812 8.661 1.00 79.31 89 GLU A C 1
ATOM 698 O O . GLU A 1 89 ? 14.007 -2.881 9.831 1.00 79.31 89 GLU A O 1
ATOM 703 N N . GLY A 1 90 ? 12.512 -3.406 8.249 1.00 73.12 90 GLY A N 1
ATOM 704 C CA . GLY A 1 90 ? 11.655 -4.210 9.129 1.00 73.12 90 GLY A CA 1
ATOM 705 C C . GLY A 1 90 ? 10.737 -3.403 10.054 1.00 73.12 90 GLY A C 1
ATOM 706 O O . GLY A 1 90 ? 10.067 -4.002 10.888 1.00 73.12 90 GLY A O 1
ATOM 707 N N . LYS A 1 91 ? 10.681 -2.072 9.905 1.00 80.06 91 LYS A N 1
ATOM 708 C CA . LYS A 1 91 ? 9.778 -1.188 10.659 1.00 80.06 91 LYS A CA 1
ATOM 709 C C . LYS A 1 91 ? 8.920 -0.336 9.738 1.00 80.06 91 LYS A C 1
ATOM 711 O O . LYS A 1 91 ? 9.372 0.076 8.668 1.00 80.06 91 LYS A O 1
ATOM 716 N N . TYR A 1 92 ? 7.700 -0.027 10.162 1.00 78.56 92 TYR A N 1
ATOM 717 C CA . TYR A 1 92 ? 6.812 0.845 9.397 1.00 78.56 92 TYR A CA 1
ATOM 718 C C . TYR A 1 92 ? 7.085 2.312 9.744 1.00 78.56 92 TYR A C 1
ATOM 720 O O . TYR A 1 92 ? 6.851 2.765 10.864 1.00 78.56 92 TYR A O 1
ATOM 728 N N . LYS A 1 93 ? 7.582 3.081 8.769 1.00 78.00 93 LYS A N 1
ATOM 729 C CA . LYS A 1 93 ? 7.863 4.517 8.915 1.00 78.00 93 LYS A CA 1
ATOM 730 C C . LYS A 1 93 ? 6.712 5.342 8.331 1.00 78.00 93 LYS A C 1
ATOM 732 O O . LYS A 1 93 ? 6.169 5.019 7.277 1.00 78.00 93 LYS A O 1
ATOM 737 N N . ASP A 1 94 ? 6.339 6.415 9.026 1.00 72.88 94 ASP A N 1
ATOM 738 C CA . ASP A 1 94 ? 5.314 7.367 8.588 1.00 72.88 94 ASP A CA 1
ATOM 739 C C . ASP A 1 94 ? 5.872 8.319 7.522 1.00 72.88 94 ASP A C 1
ATOM 741 O O . ASP A 1 94 ? 6.682 9.200 7.815 1.00 72.88 94 ASP A O 1
ATOM 745 N N . GLU A 1 95 ? 5.420 8.169 6.278 1.00 63.47 95 GLU A N 1
ATOM 746 C CA . GLU A 1 95 ? 5.882 9.002 5.163 1.00 63.47 95 GLU A CA 1
ATOM 747 C C . GLU A 1 95 ? 5.095 10.303 4.983 1.00 63.47 95 GLU A C 1
ATOM 749 O O . GLU A 1 95 ? 5.442 11.126 4.126 1.00 63.47 95 GLU A O 1
ATOM 754 N N . THR A 1 96 ? 4.074 10.559 5.808 1.00 54.50 96 THR A N 1
ATOM 755 C CA . THR A 1 96 ? 3.269 11.789 5.706 1.00 54.50 96 THR A CA 1
ATOM 756 C C . THR A 1 96 ? 4.141 13.051 5.857 1.00 54.50 96 THR A C 1
ATOM 758 O O . THR A 1 96 ? 3.812 14.109 5.318 1.00 54.50 96 THR A O 1
ATOM 761 N N . PHE A 1 97 ? 5.300 12.934 6.519 1.00 41.81 97 PHE A N 1
ATOM 762 C CA . PHE A 1 97 ? 6.304 13.994 6.650 1.00 41.81 97 PHE A CA 1
ATOM 763 C C . PHE A 1 97 ? 7.339 14.024 5.504 1.00 41.81 97 PHE A C 1
ATOM 765 O O . PHE A 1 97 ? 7.736 15.100 5.053 1.00 41.81 97 PHE A O 1
ATOM 772 N N . VAL A 1 98 ? 7.740 12.864 4.971 1.00 42.75 98 VAL A N 1
ATOM 773 C CA . VAL A 1 98 ? 8.822 12.745 3.970 1.00 42.75 98 VAL A CA 1
ATOM 774 C C . VAL A 1 98 ? 8.425 13.363 2.625 1.00 42.75 98 VAL A C 1
ATOM 776 O O . VAL A 1 98 ? 9.236 14.047 1.998 1.00 42.75 98 VAL A O 1
ATOM 779 N N . ARG A 1 99 ? 7.150 13.253 2.223 1.00 41.47 99 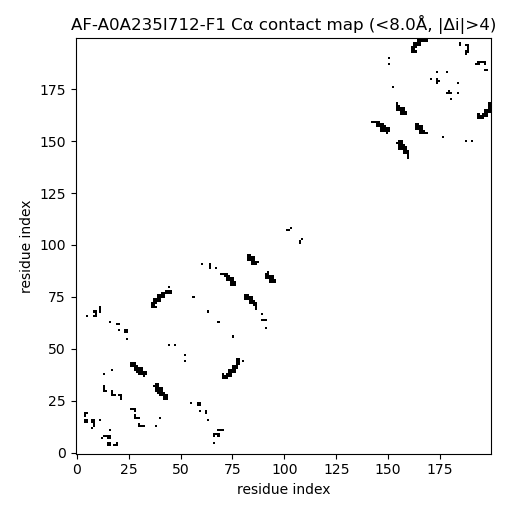ARG A N 1
ATOM 780 C CA . ARG A 1 99 ? 6.646 13.939 1.016 1.00 41.47 99 ARG A CA 1
ATOM 781 C C . ARG A 1 99 ? 6.696 15.467 1.108 1.00 41.47 99 ARG A C 1
ATOM 783 O O . ARG A 1 99 ? 6.838 16.117 0.078 1.00 41.47 99 ARG A O 1
ATOM 790 N N . ARG A 1 100 ? 6.606 16.056 2.309 1.00 42.16 100 ARG A N 1
ATOM 791 C CA . ARG A 1 100 ? 6.789 17.509 2.486 1.00 42.16 100 ARG A CA 1
ATOM 792 C C . ARG A 1 100 ? 8.269 17.891 2.511 1.00 42.16 100 ARG A C 1
ATOM 794 O O . ARG A 1 100 ? 8.616 18.914 1.941 1.00 42.16 100 ARG A O 1
ATOM 801 N N . ALA A 1 101 ? 9.141 17.072 3.096 1.00 40.72 101 ALA A N 1
ATOM 802 C CA . ALA A 1 101 ? 10.574 17.364 3.168 1.00 40.72 101 ALA A CA 1
ATOM 803 C C . ALA A 1 101 ? 11.300 17.259 1.809 1.00 40.72 101 ALA A C 1
ATOM 805 O O . ALA A 1 101 ? 12.206 18.045 1.540 1.00 40.72 101 ALA A O 1
ATOM 806 N N . LEU A 1 102 ? 10.883 16.350 0.919 1.00 44.78 102 LEU A N 1
ATOM 807 C CA . LEU A 1 102 ? 11.481 16.208 -0.420 1.00 44.78 102 LEU A CA 1
ATOM 808 C C . LEU A 1 102 ? 11.190 17.395 -1.352 1.00 44.78 102 LEU A C 1
ATOM 810 O O . LEU A 1 102 ? 12.038 17.738 -2.170 1.00 44.78 102 LEU A O 1
ATOM 814 N N . LEU A 1 103 ? 10.040 18.062 -1.196 1.00 44.94 103 LEU A N 1
ATOM 815 C CA . LEU A 1 103 ? 9.678 19.240 -1.999 1.00 44.94 103 LEU A CA 1
ATOM 816 C C . LEU A 1 103 ? 10.442 20.514 -1.594 1.00 44.94 103 LEU A C 1
ATOM 818 O O . LEU A 1 103 ? 10.508 21.452 -2.384 1.00 44.94 103 LEU A O 1
ATOM 822 N N . PHE A 1 104 ? 11.041 20.544 -0.398 1.00 45.31 104 PHE A N 1
ATOM 823 C CA . PHE A 1 104 ? 11.809 21.686 0.120 1.00 45.31 104 PHE A CA 1
ATOM 824 C C . PHE A 1 104 ? 13.283 21.355 0.395 1.00 45.31 104 PHE A C 1
ATOM 826 O O . PHE A 1 104 ? 13.980 22.130 1.049 1.00 45.31 104 PHE A O 1
ATOM 833 N N . SER A 1 105 ? 13.783 20.217 -0.096 1.00 36.47 105 SER A N 1
ATOM 834 C CA . SER A 1 105 ? 15.212 19.919 -0.013 1.00 36.47 105 SER A CA 1
ATOM 835 C C . SER A 1 105 ? 15.985 20.903 -0.904 1.00 36.47 105 SER A C 1
ATOM 837 O O . SER A 1 105 ? 15.646 21.041 -2.084 1.00 36.47 105 SER A O 1
ATOM 839 N N . PRO A 1 106 ? 17.042 21.568 -0.402 1.00 48.97 106 PRO A N 1
ATOM 840 C CA . PRO A 1 106 ? 17.834 22.519 -1.186 1.00 48.97 106 PRO A CA 1
ATOM 841 C C . PRO A 1 106 ? 18.444 21.879 -2.443 1.00 48.97 106 PRO A C 1
ATOM 843 O O . PRO A 1 106 ? 18.667 22.566 -3.435 1.00 48.97 106 PRO A O 1
ATOM 846 N N . ILE A 1 107 ? 18.619 20.552 -2.454 1.00 53.09 107 ILE A N 1
ATOM 847 C CA . ILE A 1 107 ? 19.085 19.785 -3.617 1.00 53.09 107 ILE A CA 1
ATOM 848 C C . ILE A 1 107 ? 18.076 19.867 -4.779 1.00 53.09 107 ILE A C 1
ATOM 850 O O . ILE A 1 107 ? 18.476 19.991 -5.934 1.00 53.09 107 ILE A O 1
ATOM 854 N N . TYR A 1 108 ? 16.770 19.870 -4.486 1.00 48.47 108 TYR A N 1
ATOM 855 C CA . TYR A 1 108 ? 15.712 19.956 -5.499 1.00 48.47 108 TYR A CA 1
ATOM 856 C C . TYR A 1 108 ? 15.626 21.361 -6.119 1.00 48.47 108 TYR A C 1
ATOM 858 O O . TYR A 1 108 ? 15.457 21.502 -7.329 1.00 48.47 108 TYR A O 1
ATOM 866 N N . LEU A 1 109 ? 15.833 22.415 -5.319 1.00 51.94 109 LEU A N 1
ATOM 867 C CA . LEU A 1 109 ? 15.867 23.797 -5.815 1.00 51.94 109 LEU A CA 1
ATOM 868 C C . LEU A 1 109 ? 17.128 24.095 -6.641 1.00 51.94 109 LEU A C 1
ATOM 870 O O . LEU A 1 109 ? 17.041 24.790 -7.653 1.00 51.94 109 LEU A O 1
ATOM 874 N N . ILE A 1 110 ? 18.282 23.527 -6.271 1.00 53.94 110 ILE A N 1
ATOM 875 C CA . ILE A 1 110 ? 19.523 23.647 -7.054 1.00 53.94 110 ILE A CA 1
ATOM 876 C C . ILE A 1 110 ? 19.394 22.911 -8.397 1.00 53.94 110 ILE A C 1
ATOM 878 O O . ILE A 1 110 ? 19.825 23.438 -9.422 1.00 53.94 110 ILE A O 1
ATOM 882 N N . ALA A 1 111 ? 18.738 21.745 -8.427 1.00 55.00 111 ALA A N 1
ATOM 883 C CA . ALA A 1 111 ? 18.473 21.015 -9.668 1.00 55.00 111 ALA A CA 1
ATOM 884 C C . ALA A 1 111 ? 17.560 21.801 -10.634 1.00 55.00 111 ALA A C 1
ATOM 886 O O . ALA A 1 111 ? 17.820 21.823 -11.835 1.00 55.00 111 ALA A O 1
ATOM 887 N N . ILE A 1 112 ? 16.545 22.513 -10.124 1.00 56.75 112 ILE A N 1
ATOM 888 C CA . ILE A 1 112 ? 15.682 23.389 -10.941 1.00 56.75 112 ILE A CA 1
ATOM 889 C C . ILE A 1 112 ? 16.444 24.634 -11.422 1.00 56.75 112 ILE A C 1
ATOM 891 O O . ILE A 1 112 ? 16.322 25.017 -12.585 1.00 56.75 112 ILE A O 1
ATOM 895 N N . GLY A 1 113 ? 17.263 25.250 -10.564 1.00 47.94 113 GLY A N 1
ATOM 896 C CA . GLY A 1 113 ? 18.080 26.411 -10.934 1.00 47.94 113 GLY A CA 1
ATOM 897 C C . GLY A 1 113 ? 19.096 26.098 -12.037 1.00 47.94 113 GLY A C 1
ATOM 898 O O . GLY A 1 113 ? 19.231 26.864 -12.991 1.00 47.94 113 GLY A O 1
ATOM 899 N N . LEU A 1 114 ? 19.750 24.935 -11.957 1.00 51.78 114 LEU A N 1
ATOM 900 C CA . LEU A 1 114 ? 20.651 24.449 -13.004 1.00 51.78 114 LEU A CA 1
ATOM 901 C C . LEU A 1 114 ? 19.901 24.086 -14.292 1.00 51.78 114 LEU A C 1
ATOM 903 O O . LEU A 1 114 ? 20.412 24.356 -15.374 1.00 51.78 114 LEU A O 1
ATOM 907 N N . TYR A 1 115 ? 18.676 23.559 -14.199 1.00 52.38 115 TYR A N 1
ATOM 908 C CA . TYR A 1 115 ? 17.849 23.270 -15.373 1.00 52.38 115 TYR A CA 1
ATOM 909 C C . TYR A 1 115 ? 17.449 24.544 -16.135 1.00 52.38 115 TYR A C 1
ATOM 911 O O . TYR A 1 115 ? 17.546 24.568 -17.356 1.00 52.38 115 TYR A O 1
ATOM 919 N N . ILE A 1 116 ? 17.080 25.632 -15.443 1.00 54.59 116 ILE A N 1
ATOM 920 C CA . ILE A 1 116 ? 16.706 26.911 -16.084 1.00 54.59 116 ILE A CA 1
ATOM 921 C C . ILE A 1 116 ? 17.925 27.614 -16.710 1.00 54.59 116 ILE A C 1
ATOM 923 O O . ILE A 1 116 ? 17.797 28.237 -17.763 1.00 54.59 116 ILE A O 1
ATOM 927 N N . ALA A 1 117 ? 19.113 27.496 -16.108 1.00 52.03 117 ALA A N 1
ATOM 928 C CA . ALA A 1 117 ? 20.337 28.102 -16.636 1.00 52.03 117 ALA A CA 1
ATOM 929 C C . ALA A 1 117 ? 20.899 27.386 -17.883 1.00 52.03 117 ALA A C 1
ATOM 931 O O . ALA A 1 117 ? 21.624 28.007 -18.658 1.00 52.03 117 ALA A O 1
ATOM 932 N N . TYR A 1 118 ? 20.564 26.106 -18.090 1.00 47.12 118 TYR A N 1
ATOM 933 C CA . TYR A 1 118 ? 21.090 25.288 -19.193 1.00 47.12 118 TYR A CA 1
ATOM 934 C C . TYR A 1 118 ? 20.160 25.184 -20.413 1.00 47.12 118 TYR A C 1
ATOM 936 O O . TYR A 1 118 ? 20.510 24.513 -21.385 1.00 47.12 118 TYR A O 1
ATOM 944 N N . VAL A 1 119 ? 18.994 25.845 -20.409 1.00 42.22 119 VAL A N 1
ATOM 945 C CA . VAL A 1 119 ? 18.157 25.941 -21.615 1.00 42.22 119 VAL A CA 1
ATOM 946 C C . VAL A 1 119 ? 18.754 27.008 -22.543 1.00 42.22 119 VAL A C 1
ATOM 948 O O . VAL A 1 119 ? 18.773 28.185 -22.170 1.00 42.22 119 VAL A O 1
ATOM 951 N N . PRO A 1 120 ? 19.230 26.663 -23.755 1.00 43.44 120 PRO A N 1
ATOM 952 C CA . PRO A 1 120 ? 19.660 27.672 -24.713 1.00 43.44 120 PRO A CA 1
ATOM 953 C C . PRO A 1 120 ? 18.465 28.569 -25.060 1.00 43.44 120 PRO A C 1
ATOM 955 O O . PRO A 1 120 ? 17.409 28.086 -25.473 1.00 43.44 120 PRO A O 1
ATOM 958 N N . LYS A 1 121 ? 18.624 29.886 -24.870 1.00 42.72 121 LYS A N 1
ATOM 959 C CA . LYS A 1 121 ? 17.638 30.898 -25.271 1.00 42.72 121 LYS A CA 1
ATOM 960 C C . LYS A 1 121 ? 17.406 30.798 -26.777 1.00 42.72 121 LYS A C 1
ATOM 962 O O . LYS A 1 121 ? 18.203 31.298 -27.567 1.00 42.72 121 LYS A O 1
ATOM 967 N N . VAL A 1 122 ? 16.306 30.167 -27.170 1.00 44.53 122 VAL A N 1
ATOM 968 C CA . VAL A 1 122 ? 15.826 30.202 -28.550 1.00 44.53 122 VAL A CA 1
ATOM 969 C C . VAL A 1 122 ? 15.281 31.607 -28.792 1.00 44.53 122 VAL A C 1
ATOM 971 O O . VAL A 1 122 ? 14.295 32.017 -28.182 1.00 44.53 122 VAL A O 1
ATOM 974 N N . VAL A 1 123 ? 15.980 32.374 -29.626 1.00 39.81 123 VAL A N 1
ATOM 975 C CA . VAL A 1 123 ? 15.538 33.691 -30.092 1.00 39.81 123 VAL A CA 1
ATOM 976 C C . VAL A 1 123 ? 14.267 33.486 -30.926 1.00 39.81 123 VAL A C 1
ATOM 978 O O . VAL A 1 123 ? 14.309 32.706 -31.880 1.00 39.81 123 VAL A O 1
ATOM 981 N N . PRO A 1 124 ? 13.134 34.134 -30.604 1.00 40.38 124 PRO A N 1
ATOM 982 C CA . PRO A 1 124 ? 11.929 33.980 -31.398 1.00 40.38 124 PRO A CA 1
ATOM 983 C C . PRO A 1 124 ? 12.060 34.831 -32.663 1.00 40.38 124 PRO A C 1
ATOM 985 O O . PRO A 1 124 ? 12.039 36.058 -32.611 1.00 40.38 124 PRO A O 1
ATOM 988 N N . THR A 1 125 ? 12.211 34.175 -33.814 1.00 36.25 125 THR A N 1
ATOM 989 C CA . THR A 1 125 ? 11.992 34.811 -35.115 1.00 36.25 125 THR A CA 1
ATOM 990 C C . THR A 1 125 ? 10.496 35.058 -35.278 1.00 36.25 125 THR A C 1
ATOM 992 O O . THR A 1 125 ? 9.706 34.116 -35.342 1.00 36.25 125 THR A O 1
ATOM 995 N N . GLU A 1 126 ? 10.118 36.333 -35.334 1.00 44.12 126 GLU A N 1
ATOM 996 C CA . GLU A 1 126 ? 8.774 36.784 -35.678 1.00 44.12 126 GLU A CA 1
ATOM 997 C C . GLU A 1 126 ? 8.325 36.178 -37.014 1.00 44.12 126 GLU A C 1
ATOM 999 O O . GLU A 1 126 ? 8.987 36.326 -38.045 1.00 44.12 126 GLU A O 1
ATOM 1004 N N . ARG A 1 127 ? 7.146 35.550 -37.023 1.00 38.47 127 ARG A N 1
ATOM 1005 C CA . ARG A 1 127 ? 6.313 35.511 -38.223 1.00 38.47 127 ARG A CA 1
ATOM 1006 C C . ARG A 1 127 ? 4.926 36.032 -37.900 1.00 38.47 127 ARG A C 1
ATOM 1008 O O . ARG A 1 127 ? 4.247 35.578 -36.986 1.00 38.47 127 ARG A O 1
ATOM 1015 N N . VAL A 1 128 ? 4.590 37.038 -38.686 1.00 35.62 128 VAL A N 1
ATOM 1016 C CA . VAL A 1 128 ? 3.419 37.894 -38.646 1.00 35.62 128 VAL A CA 1
ATOM 1017 C C . VAL A 1 128 ? 2.236 37.229 -39.364 1.00 35.62 128 VAL A C 1
ATOM 1019 O O . VAL A 1 128 ? 2.408 36.672 -40.445 1.00 35.62 128 VAL A O 1
ATOM 1022 N N . SER A 1 129 ? 1.049 37.445 -38.777 1.00 37.31 129 SER A N 1
ATOM 1023 C CA . SER A 1 129 ? -0.302 37.534 -39.378 1.00 37.31 129 SER A CA 1
ATOM 1024 C C . SER A 1 129 ? -1.099 36.273 -39.765 1.00 37.31 129 SER A C 1
ATOM 1026 O O . SER A 1 129 ? -0.520 35.262 -40.143 1.00 37.31 129 SER A O 1
ATOM 1028 N N . PRO A 1 130 ? -2.448 36.386 -39.865 1.00 46.78 130 PRO A N 1
ATOM 1029 C CA . PRO A 1 130 ? -3.355 37.226 -39.076 1.00 46.78 130 PRO A CA 1
ATOM 1030 C C . PRO A 1 130 ? -4.576 36.465 -38.515 1.00 46.78 130 PRO A C 1
ATOM 1032 O O . PRO A 1 130 ? -4.942 35.372 -38.932 1.00 46.78 130 PRO A O 1
ATOM 1035 N N . SER A 1 131 ? -5.196 37.133 -37.547 1.00 47.12 131 SER A N 1
ATOM 1036 C CA . SER A 1 131 ? -6.455 36.850 -36.855 1.00 47.12 131 SER A CA 1
ATOM 1037 C C . SER A 1 131 ? -7.635 36.454 -37.759 1.00 47.12 131 SER A C 1
ATOM 1039 O O . SER A 1 131 ? -7.833 37.096 -38.788 1.00 47.12 131 SER A O 1
ATOM 1041 N N . GLN A 1 132 ? -8.481 35.513 -37.306 1.00 36.06 132 GLN A N 1
ATOM 1042 C CA . GLN A 1 132 ? -9.949 35.639 -37.372 1.00 36.06 132 GLN A CA 1
ATOM 1043 C C . GLN A 1 132 ? -10.684 34.606 -36.492 1.00 36.06 132 GLN A C 1
ATOM 1045 O O . GLN A 1 132 ? -10.353 33.424 -36.450 1.00 36.06 132 GLN A O 1
ATOM 1050 N N . SER A 1 133 ? -11.679 35.120 -35.768 1.00 43.19 133 SER A N 1
ATOM 1051 C CA . SER A 1 133 ? -12.593 34.466 -34.828 1.00 43.19 133 SER A CA 1
ATOM 1052 C C . SER A 1 133 ? -13.453 33.348 -35.425 1.00 43.19 133 SER A C 1
ATOM 1054 O O . SER A 1 133 ? -13.937 33.496 -36.540 1.00 43.19 133 SER A O 1
ATOM 1056 N N . ALA A 1 134 ? -13.780 32.335 -34.611 1.00 30.91 134 ALA A N 1
ATOM 1057 C CA . ALA A 1 134 ? -15.155 31.898 -34.302 1.00 30.91 134 ALA A CA 1
ATOM 1058 C C . ALA A 1 134 ? -15.140 30.622 -33.433 1.00 30.91 134 ALA A C 1
ATOM 1060 O O . ALA A 1 134 ? -14.490 29.635 -33.762 1.00 30.91 134 ALA A O 1
ATOM 1061 N N . ALA A 1 135 ? -15.897 30.629 -32.336 1.00 38.09 135 ALA A N 1
ATOM 1062 C CA . ALA A 1 135 ? -16.458 29.417 -31.733 1.00 38.09 135 ALA A CA 1
ATOM 1063 C C . ALA A 1 135 ? -17.858 29.181 -32.340 1.00 38.09 135 ALA A C 1
ATOM 1065 O O . ALA A 1 135 ? -18.393 30.118 -32.939 1.00 38.09 135 ALA A O 1
ATOM 1066 N N . PRO A 1 136 ? -18.562 28.062 -32.087 1.00 57.22 136 PRO A N 1
ATOM 1067 C CA . PRO A 1 136 ? -18.159 26.705 -31.688 1.00 57.22 136 PRO A CA 1
ATOM 1068 C C . PRO A 1 136 ? -18.682 25.650 -32.702 1.00 57.22 136 PRO A C 1
ATOM 1070 O O . PRO A 1 136 ? -19.618 25.938 -33.438 1.00 57.22 136 PRO A O 1
ATOM 1073 N N . SER A 1 137 ? -18.173 24.409 -32.716 1.00 28.34 137 SER A N 1
ATOM 1074 C CA . SER A 1 137 ? -18.940 23.217 -33.157 1.00 28.34 137 SER A CA 1
ATOM 1075 C C . SER A 1 137 ? -18.206 21.914 -32.846 1.00 28.34 137 SER A C 1
ATOM 1077 O O . SER A 1 137 ? -17.038 21.738 -33.179 1.00 28.34 137 SER A O 1
ATOM 1079 N N . GLN A 1 138 ? -18.933 20.992 -32.216 1.00 46.06 138 GLN A N 1
ATOM 1080 C CA . GLN A 1 138 ? -18.587 19.582 -32.098 1.00 46.06 138 GLN A CA 1
ATOM 1081 C C . GLN A 1 138 ? -18.464 18.979 -33.500 1.00 46.06 138 GLN A C 1
ATOM 1083 O O . GLN A 1 138 ? -19.391 19.056 -34.303 1.00 46.06 138 GLN A O 1
ATOM 1088 N N . SER A 1 139 ? -17.335 18.353 -33.802 1.00 30.95 139 SER A N 1
ATOM 1089 C CA . SER A 1 139 ? -17.217 17.434 -34.930 1.00 30.95 139 SER A CA 1
ATOM 1090 C C . SER A 1 139 ? -16.183 16.385 -34.564 1.00 30.95 139 SER A C 1
ATOM 1092 O O . SER A 1 139 ? -15.019 16.695 -34.325 1.00 30.95 139 SER A O 1
ATOM 1094 N N . ALA A 1 140 ? -16.653 15.145 -34.459 1.00 43.84 140 ALA A N 1
ATOM 1095 C CA . ALA A 1 140 ? -15.826 13.960 -34.354 1.00 43.84 140 ALA A CA 1
ATOM 1096 C C . ALA A 1 140 ? -15.006 13.843 -35.645 1.00 43.84 140 ALA A C 1
ATOM 1098 O O . ALA A 1 140 ? -15.478 13.320 -36.651 1.00 43.84 140 ALA A O 1
ATOM 1099 N N . VAL A 1 141 ? -13.794 14.390 -35.633 1.00 37.31 141 VAL A N 1
ATOM 1100 C CA . VAL A 1 141 ? -12.820 14.162 -36.695 1.00 37.31 141 VAL A CA 1
ATOM 1101 C C . VAL A 1 141 ? -12.172 12.824 -36.380 1.00 37.31 141 VAL A C 1
ATOM 1103 O O . VAL A 1 141 ? -11.451 12.686 -35.395 1.00 37.31 141 VAL A O 1
ATOM 1106 N N . THR A 1 142 ? -12.467 11.811 -37.187 1.00 46.03 142 THR A N 1
ATOM 1107 C CA . THR A 1 142 ? -11.686 10.575 -37.211 1.00 46.03 142 THR A CA 1
ATOM 1108 C C . THR A 1 142 ? -10.304 10.937 -37.757 1.00 46.03 142 THR A C 1
ATOM 1110 O O . THR A 1 142 ? -10.070 10.883 -38.961 1.00 46.03 142 THR A O 1
ATOM 1113 N N . GLU A 1 143 ? -9.416 11.428 -36.888 1.00 54.00 143 GLU A N 1
ATOM 1114 C CA . GLU A 1 143 ? -8.050 11.782 -37.269 1.00 54.00 143 GLU A CA 1
ATOM 1115 C C . GLU A 1 143 ? -7.330 10.525 -37.760 1.00 54.00 143 GLU A C 1
ATOM 1117 O O . GLU A 1 143 ? -7.230 9.508 -37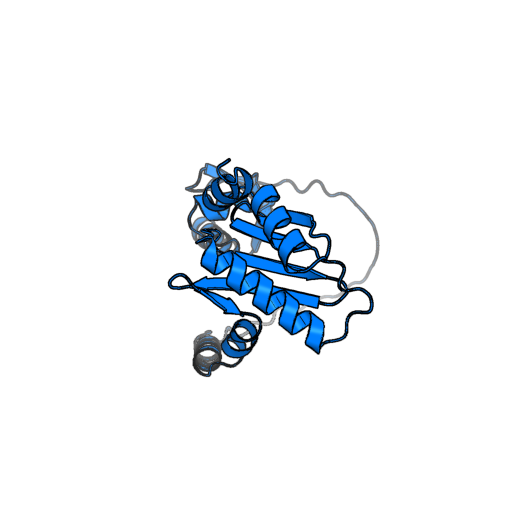.068 1.00 54.00 143 GLU A O 1
ATOM 1122 N N . GLN A 1 144 ? -6.893 10.583 -39.017 1.00 62.72 144 GLN A N 1
ATOM 1123 C CA . GLN A 1 144 ? -6.231 9.501 -39.727 1.00 62.72 144 GLN A CA 1
ATOM 1124 C C . GLN A 1 144 ? -4.817 9.340 -39.157 1.00 62.72 144 GLN A C 1
ATOM 1126 O O . GLN A 1 144 ? -3.863 9.966 -39.610 1.00 62.72 144 GLN A O 1
ATOM 1131 N N . ARG A 1 145 ? -4.700 8.532 -38.103 1.00 78.50 145 ARG A N 1
ATOM 1132 C CA . ARG A 1 145 ? -3.428 8.259 -37.429 1.00 78.50 145 ARG A CA 1
ATOM 1133 C C . ARG A 1 145 ? -2.536 7.378 -38.300 1.00 78.50 145 ARG A C 1
ATOM 1135 O O . ARG A 1 145 ? -2.969 6.345 -38.809 1.00 78.50 145 ARG A O 1
ATOM 1142 N N . THR A 1 146 ? -1.273 7.764 -38.426 1.00 81.81 146 THR A N 1
ATOM 1143 C CA . THR A 1 146 ? -0.237 7.009 -39.138 1.00 81.81 146 THR A CA 1
ATOM 1144 C C . THR A 1 146 ? 0.378 5.976 -38.203 1.00 81.81 146 THR A C 1
ATOM 1146 O O . THR A 1 146 ? 0.876 6.327 -37.136 1.00 81.81 146 THR A O 1
ATOM 1149 N N . PHE A 1 147 ? 0.382 4.702 -38.590 1.00 84.50 147 PHE A N 1
ATOM 1150 C CA . PHE A 1 147 ? 1.097 3.674 -37.835 1.00 84.50 147 PHE A CA 1
ATOM 1151 C C . PHE A 1 147 ? 2.609 3.855 -38.006 1.00 84.50 147 PHE A C 1
ATOM 1153 O O . PHE A 1 147 ? 3.123 3.777 -39.120 1.00 84.50 147 PHE A O 1
ATOM 1160 N N . LEU A 1 148 ? 3.316 4.098 -36.902 1.00 80.50 148 LEU A N 1
ATOM 1161 C CA . LEU A 1 148 ? 4.770 4.272 -36.886 1.00 80.50 148 LEU A CA 1
ATOM 1162 C C . LEU A 1 148 ? 5.529 2.956 -36.672 1.00 80.50 148 LEU A C 1
ATOM 1164 O O . LEU A 1 148 ? 6.745 2.921 -36.839 1.00 80.50 148 LEU A O 1
ATOM 1168 N N . GLY A 1 149 ? 4.836 1.880 -36.293 1.00 82.12 149 GLY A N 1
ATOM 1169 C CA . GLY A 1 149 ? 5.448 0.599 -35.950 1.00 82.12 149 GLY A CA 1
ATOM 1170 C C . GLY A 1 149 ? 5.246 0.234 -34.484 1.00 82.12 149 GLY A C 1
ATOM 1171 O O . GLY A 1 149 ? 4.315 0.699 -33.825 1.00 82.12 149 GLY A O 1
ATOM 1172 N N . ARG A 1 150 ? 6.112 -0.637 -33.963 1.00 83.12 150 ARG A N 1
ATOM 1173 C CA . ARG A 1 150 ? 6.095 -1.046 -32.553 1.00 83.12 150 ARG A CA 1
ATOM 1174 C C . ARG A 1 150 ? 7.291 -0.457 -31.813 1.00 83.12 150 ARG A C 1
ATOM 1176 O O . ARG A 1 150 ? 8.378 -0.353 -32.375 1.00 83.12 150 ARG A O 1
ATOM 1183 N N . SER A 1 151 ? 7.087 -0.083 -30.554 1.00 81.94 151 SER A N 1
ATOM 1184 C CA . SER A 1 151 ? 8.180 0.263 -29.646 1.00 81.94 151 SER A CA 1
ATOM 1185 C C . SER A 1 151 ? 9.081 -0.948 -29.408 1.00 81.94 151 SER A C 1
ATOM 1187 O O . SER A 1 151 ? 8.687 -2.087 -29.668 1.00 81.94 151 SER A O 1
ATOM 1189 N N . GLU A 1 152 ? 10.269 -0.722 -28.848 1.00 74.19 152 GLU A N 1
ATOM 1190 C CA . GLU A 1 152 ? 11.185 -1.809 -28.453 1.00 74.19 152 GLU A CA 1
ATOM 1191 C C . GLU A 1 152 ? 10.526 -2.825 -27.505 1.00 74.19 152 GLU A C 1
ATOM 1193 O O . GLU A 1 152 ? 10.870 -4.002 -27.491 1.00 74.19 152 GLU A O 1
ATOM 1198 N N . ASN A 1 153 ? 9.507 -2.380 -26.768 1.00 78.25 153 ASN A N 1
ATOM 1199 C CA . ASN A 1 153 ? 8.739 -3.190 -25.828 1.00 78.25 153 ASN A CA 1
ATOM 1200 C C . ASN A 1 153 ? 7.478 -3.821 -26.448 1.00 78.25 153 ASN A C 1
ATOM 1202 O O . ASN A 1 153 ? 6.652 -4.382 -25.732 1.00 78.25 153 ASN A O 1
ATOM 1206 N N . GLY A 1 154 ? 7.310 -3.711 -27.769 1.00 81.31 154 GLY A N 1
ATOM 1207 C CA . GLY A 1 154 ? 6.263 -4.379 -28.543 1.00 81.31 154 GLY A CA 1
ATOM 1208 C C . GLY A 1 154 ? 4.922 -3.645 -28.639 1.00 81.31 154 GLY A C 1
ATOM 1209 O O . GLY A 1 154 ? 4.018 -4.159 -29.296 1.00 81.31 154 GLY A O 1
ATOM 1210 N N . TYR A 1 155 ? 4.779 -2.457 -28.041 1.00 87.25 155 TYR A N 1
ATOM 1211 C CA . TYR A 1 155 ? 3.531 -1.680 -28.089 1.00 87.25 155 TYR A CA 1
ATOM 1212 C C . TYR A 1 155 ? 3.395 -0.909 -29.392 1.00 87.25 155 TYR A C 1
ATOM 1214 O O . TYR A 1 155 ? 4.373 -0.364 -29.897 1.00 87.25 155 TYR A O 1
ATOM 1222 N N . GLU A 1 156 ? 2.179 -0.829 -29.920 1.00 87.06 156 GLU A N 1
ATOM 1223 C CA . GLU A 1 156 ? 1.909 -0.108 -31.160 1.00 87.06 156 GLU A CA 1
ATOM 1224 C C . GLU A 1 156 ? 2.023 1.404 -30.965 1.00 87.06 156 GLU A C 1
ATOM 1226 O O . GLU A 1 156 ? 1.451 1.968 -30.030 1.00 87.06 156 GLU A O 1
ATOM 1231 N N . LEU A 1 157 ? 2.738 2.047 -31.883 1.00 87.25 157 LEU A N 1
ATOM 1232 C CA . LEU A 1 157 ? 2.923 3.487 -31.939 1.00 87.25 157 LEU A CA 1
ATOM 1233 C C . LEU A 1 157 ? 2.135 4.037 -33.125 1.00 87.25 157 LEU A C 1
ATOM 1235 O O . LEU A 1 157 ? 2.374 3.673 -34.276 1.00 87.25 157 LEU A O 1
ATOM 1239 N N . TRP A 1 158 ? 1.204 4.932 -32.838 1.00 87.94 158 TRP A N 1
ATOM 1240 C CA . TRP A 1 158 ? 0.377 5.613 -33.827 1.00 87.94 158 TRP A CA 1
ATOM 1241 C C . TRP A 1 158 ? 0.624 7.108 -33.710 1.00 87.94 158 TRP A C 1
ATOM 1243 O O . TRP A 1 158 ? 0.614 7.627 -32.607 1.00 87.94 158 TRP A O 1
ATOM 1253 N N . ALA A 1 159 ? 0.848 7.826 -34.798 1.00 87.00 159 ALA A N 1
ATOM 1254 C CA . ALA A 1 159 ? 1.061 9.266 -34.760 1.00 87.00 159 ALA A CA 1
ATOM 1255 C C . ALA A 1 159 ? -0.068 10.015 -35.447 1.00 87.00 159 ALA A C 1
ATOM 1257 O O . ALA A 1 159 ? -0.547 9.606 -36.501 1.00 87.00 159 ALA A O 1
ATOM 1258 N N . ASP A 1 160 ? -0.433 11.154 -34.880 1.00 82.19 160 ASP A N 1
ATOM 1259 C CA . ASP A 1 160 ? -1.160 12.189 -35.602 1.00 82.19 160 ASP A CA 1
ATOM 1260 C C . ASP A 1 160 ? -0.484 13.530 -35.360 1.00 82.19 160 ASP A C 1
ATOM 1262 O O . ASP A 1 160 ? -0.120 13.806 -34.221 1.00 82.19 160 ASP A O 1
ATOM 1266 N N . LYS A 1 161 ? -0.316 14.313 -36.436 1.00 71.38 161 LYS A N 1
ATOM 1267 C CA . LYS A 1 161 ? 0.264 15.667 -36.574 1.00 71.38 161 LYS A CA 1
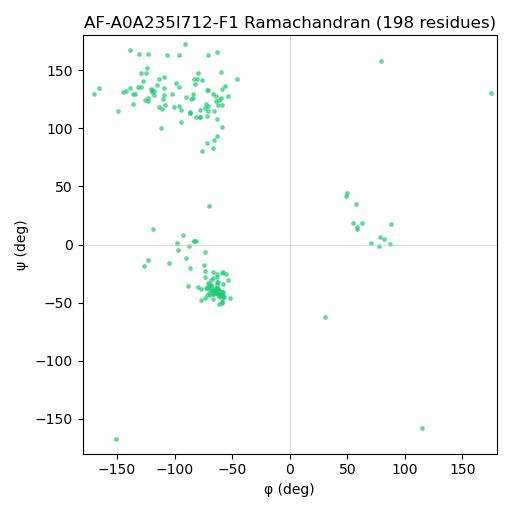ATOM 1268 C C . LYS A 1 161 ? 1.381 16.053 -35.590 1.00 71.38 161 LYS A C 1
ATOM 1270 O O . LYS A 1 161 ? 2.484 16.360 -36.028 1.00 71.38 161 LYS A O 1
ATOM 1275 N N . SER A 1 162 ? 1.106 16.090 -34.288 1.00 77.19 162 SER A N 1
ATOM 1276 C CA . SER A 1 162 ? 2.008 16.521 -33.217 1.00 77.19 162 SER A CA 1
ATOM 1277 C C . SER A 1 162 ? 2.275 15.493 -32.103 1.00 77.19 162 SER A C 1
ATOM 1279 O O . SER A 1 162 ? 3.223 15.701 -31.342 1.00 77.19 162 SER A O 1
ATOM 1281 N N . CYS A 1 163 ? 1.509 14.402 -31.988 1.00 85.19 163 CYS A N 1
ATOM 1282 C CA . CYS A 1 163 ? 1.581 13.449 -30.874 1.00 85.19 163 CYS A CA 1
ATOM 1283 C C . CYS A 1 163 ? 1.699 11.989 -31.333 1.00 85.19 163 CYS A C 1
ATOM 1285 O O . CYS A 1 163 ? 1.111 11.579 -32.333 1.00 85.19 163 CYS A O 1
ATOM 1287 N N . VAL A 1 164 ? 2.405 11.187 -30.534 1.00 88.06 164 VAL A N 1
ATOM 1288 C CA . VAL A 1 164 ? 2.438 9.723 -30.645 1.00 88.06 164 VAL A CA 1
ATOM 1289 C C . VAL A 1 164 ? 1.551 9.106 -29.571 1.00 88.06 164 VAL A C 1
ATOM 1291 O O . VAL A 1 164 ? 1.674 9.408 -28.389 1.00 88.06 164 VAL A O 1
ATOM 1294 N N . TYR A 1 165 ? 0.676 8.211 -29.988 1.00 88.00 165 TYR A N 1
ATOM 1295 C CA . TYR A 1 165 ? -0.224 7.409 -29.184 1.00 88.00 165 TYR A CA 1
ATOM 1296 C C . TYR A 1 165 ? 0.371 6.013 -29.046 1.00 88.00 165 TYR A C 1
ATOM 1298 O O . TYR A 1 165 ? 0.585 5.311 -30.038 1.00 88.00 165 TYR A O 1
ATOM 1306 N N . VAL A 1 166 ? 0.659 5.620 -27.811 1.00 88.31 166 VAL A N 1
ATOM 1307 C CA . VAL A 1 166 ? 1.105 4.270 -27.477 1.00 88.31 166 VAL A CA 1
ATOM 1308 C C . VAL A 1 166 ? -0.124 3.470 -27.076 1.00 88.31 166 VAL A C 1
ATOM 1310 O O . VAL A 1 166 ? -0.756 3.783 -26.066 1.00 88.31 166 VAL A O 1
ATOM 1313 N N . LYS A 1 167 ? -0.451 2.445 -27.860 1.00 87.69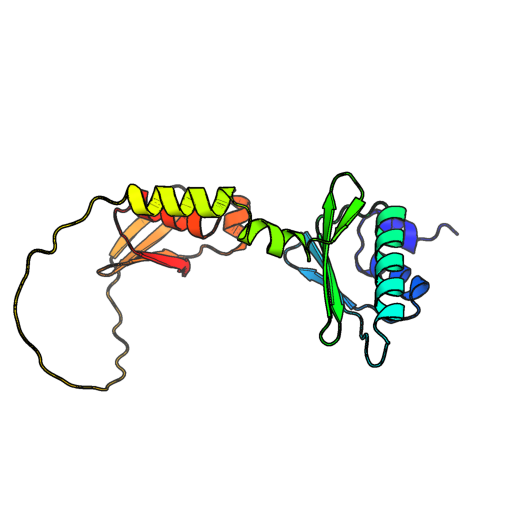 167 LYS A N 1
ATOM 1314 C CA . LYS A 1 167 ? -1.686 1.679 -27.698 1.00 87.69 167 LYS A CA 1
ATOM 1315 C C . LYS A 1 167 ? -1.474 0.410 -26.877 1.00 87.69 167 LYS A C 1
ATOM 1317 O O . LYS A 1 167 ? -0.537 -0.354 -27.122 1.00 87.69 167 LYS A O 1
ATOM 1322 N N . GLY A 1 168 ? -2.392 0.152 -25.951 1.00 80.56 168 GLY A N 1
ATOM 1323 C CA . GLY A 1 168 ? -2.485 -1.090 -25.186 1.00 80.56 168 GLY A CA 1
ATOM 1324 C C . GLY A 1 168 ? -1.547 -1.176 -23.985 1.00 80.56 168 GLY A C 1
ATOM 1325 O O . GLY A 1 168 ? -1.510 -2.222 -23.338 1.00 80.56 168 GLY A O 1
ATOM 1326 N N . ILE A 1 169 ? -0.813 -0.106 -23.672 1.00 83.88 169 ILE A N 1
ATOM 1327 C CA . ILE A 1 169 ? 0.033 -0.047 -22.480 1.00 83.88 169 ILE A CA 1
ATOM 1328 C C . ILE A 1 169 ? -0.803 0.357 -21.267 1.00 83.88 169 ILE A C 1
ATOM 1330 O O . ILE A 1 169 ? -1.505 1.367 -21.272 1.00 83.88 169 ILE A O 1
ATOM 1334 N N . ARG A 1 170 ? -0.742 -0.451 -20.211 1.00 85.81 170 ARG A N 1
ATOM 1335 C CA . ARG A 1 170 ? -1.443 -0.208 -18.948 1.00 85.81 170 ARG A CA 1
ATOM 1336 C C . ARG A 1 170 ? -0.459 0.215 -17.876 1.00 85.81 170 ARG A C 1
ATOM 1338 O O . ARG A 1 170 ? 0.737 -0.045 -17.956 1.00 85.81 170 ARG A O 1
ATOM 1345 N N . GLU A 1 171 ? -0.978 0.798 -16.804 1.00 79.69 171 GLU A N 1
ATOM 1346 C CA . GLU A 1 171 ? -0.144 1.249 -15.688 1.00 79.69 171 GLU A CA 1
ATOM 1347 C C . GLU A 1 171 ? 0.683 0.107 -15.061 1.00 79.69 171 GLU A C 1
ATOM 1349 O O . GLU A 1 171 ? 1.845 0.290 -14.704 1.00 79.69 171 GLU A O 1
ATOM 1354 N N . SER A 1 172 ? 0.126 -1.109 -15.028 1.00 79.62 172 SER A N 1
ATOM 1355 C CA . SER A 1 172 ? 0.821 -2.324 -14.582 1.00 79.62 172 SER A CA 1
ATOM 1356 C C . SER A 1 172 ? 2.017 -2.714 -15.455 1.00 79.62 172 SER A C 1
ATOM 1358 O O . SER A 1 172 ? 2.932 -3.383 -14.979 1.00 79.62 172 SER A O 1
ATOM 1360 N N . ASP A 1 173 ? 2.026 -2.318 -16.729 1.00 75.31 173 ASP A N 1
ATOM 1361 C CA . ASP A 1 173 ? 3.116 -2.646 -17.643 1.00 75.31 173 ASP A CA 1
ATOM 1362 C C . ASP A 1 173 ? 4.371 -1.825 -17.348 1.00 75.31 173 ASP A C 1
ATOM 1364 O O . ASP A 1 173 ? 5.473 -2.324 -17.551 1.00 75.31 173 ASP A O 1
ATOM 1368 N N . PHE A 1 174 ? 4.242 -0.613 -16.798 1.00 84.19 174 PHE A N 1
ATOM 1369 C CA . PHE A 1 174 ? 5.401 0.203 -16.421 1.00 84.19 174 PHE A CA 1
ATOM 1370 C C . PHE A 1 174 ? 6.251 -0.479 -15.341 1.00 84.19 174 PHE A C 1
ATOM 1372 O O . PHE A 1 174 ? 7.478 -0.480 -15.433 1.00 84.19 174 PHE A O 1
ATOM 1379 N N . ALA A 1 175 ? 5.605 -1.157 -14.385 1.00 80.06 175 ALA A N 1
ATOM 1380 C CA . ALA A 1 175 ? 6.296 -1.964 -13.383 1.00 80.06 175 ALA A CA 1
ATOM 1381 C C . ALA A 1 175 ? 7.033 -3.159 -14.015 1.00 80.06 175 ALA A C 1
ATOM 1383 O O . ALA A 1 175 ? 8.179 -3.425 -13.660 1.00 80.06 175 ALA A O 1
ATOM 1384 N N . ARG A 1 176 ? 6.422 -3.841 -14.999 1.00 79.75 176 ARG A N 1
ATOM 1385 C CA . ARG A 1 176 ? 7.079 -4.935 -15.744 1.00 79.75 176 ARG A CA 1
ATOM 1386 C C . ARG A 1 176 ? 8.286 -4.440 -16.541 1.00 79.75 176 ARG A C 1
ATOM 1388 O O . ARG A 1 176 ? 9.289 -5.136 -16.635 1.00 79.75 176 ARG A O 1
ATOM 1395 N N . LEU A 1 177 ? 8.175 -3.248 -17.116 1.00 80.75 177 LEU A N 1
ATOM 1396 C CA . LEU A 1 177 ? 9.216 -2.608 -17.919 1.00 80.75 177 LEU A CA 1
ATOM 1397 C C . LEU A 1 177 ? 10.264 -1.871 -17.073 1.00 80.75 177 LEU A C 1
ATOM 1399 O O . LEU A 1 177 ? 11.150 -1.235 -17.637 1.00 80.75 177 LEU A O 1
ATOM 1403 N N . ASN A 1 178 ? 10.159 -1.939 -15.741 1.00 85.06 178 ASN A N 1
ATOM 1404 C CA . ASN A 1 178 ? 11.040 -1.258 -14.797 1.00 85.06 178 ASN A CA 1
ATOM 1405 C C . ASN A 1 178 ? 11.240 0.236 -15.126 1.00 85.06 178 ASN A C 1
ATOM 1407 O O . ASN A 1 178 ? 12.351 0.764 -15.091 1.00 85.06 178 ASN A O 1
ATOM 1411 N N . THR A 1 179 ? 10.159 0.917 -15.502 1.00 82.44 179 THR A N 1
ATOM 1412 C CA . THR A 1 179 ? 10.177 2.334 -15.874 1.00 82.44 179 THR A CA 1
ATOM 1413 C C . THR A 1 179 ? 8.970 3.055 -15.292 1.00 82.44 179 THR A C 1
ATOM 1415 O O . THR A 1 179 ? 8.027 2.437 -14.802 1.00 82.44 179 THR A O 1
ATOM 1418 N N . THR A 1 180 ? 8.992 4.382 -15.322 1.00 87.06 180 THR A N 1
ATOM 1419 C CA . THR A 1 180 ? 7.836 5.204 -14.957 1.00 87.06 180 THR A CA 1
ATOM 1420 C C . THR A 1 180 ? 7.056 5.594 -16.204 1.00 87.06 180 THR A C 1
ATOM 1422 O O . THR A 1 180 ? 7.569 5.544 -17.322 1.00 87.06 180 THR A O 1
ATOM 1425 N N . MET A 1 181 ? 5.814 6.037 -16.013 1.00 81.00 181 MET A N 1
ATOM 1426 C CA . MET A 1 181 ? 4.988 6.570 -17.093 1.00 81.00 181 MET A CA 1
ATOM 1427 C C . MET A 1 181 ? 5.728 7.670 -17.883 1.00 81.00 181 MET A C 1
ATOM 1429 O O . MET A 1 181 ? 5.764 7.639 -19.112 1.00 81.00 181 MET A O 1
ATOM 1433 N N . ASP A 1 182 ? 6.371 8.609 -17.184 1.00 83.94 182 ASP A N 1
ATOM 1434 C CA . ASP A 1 182 ? 7.124 9.699 -17.814 1.00 83.94 182 ASP A CA 1
ATOM 1435 C C . ASP A 1 182 ? 8.440 9.226 -18.441 1.00 83.94 182 ASP A C 1
ATOM 1437 O O . ASP A 1 182 ? 8.785 9.675 -19.535 1.00 83.94 182 ASP A O 1
ATOM 1441 N N . GLY A 1 183 ? 9.134 8.274 -17.808 1.00 84.44 183 GLY A N 1
ATOM 1442 C CA . GLY A 1 183 ? 10.333 7.652 -18.371 1.00 84.44 183 GLY A CA 1
ATOM 1443 C C . GLY A 1 183 ? 10.036 6.936 -19.688 1.00 84.44 183 GLY A C 1
ATOM 1444 O O . GLY A 1 183 ? 10.755 7.106 -20.672 1.00 84.44 183 GLY A O 1
ATOM 1445 N N . TYR A 1 184 ? 8.913 6.217 -19.753 1.00 85.75 184 TYR A N 1
ATOM 1446 C CA . TYR A 1 184 ? 8.456 5.578 -20.982 1.00 85.75 184 TYR A CA 1
ATOM 1447 C C . TYR A 1 184 ? 8.063 6.606 -22.051 1.00 85.75 184 TYR A C 1
ATOM 1449 O O . TYR A 1 184 ? 8.452 6.462 -23.209 1.00 85.75 184 TYR A O 1
ATOM 1457 N N . LYS A 1 185 ? 7.355 7.688 -21.683 1.00 87.56 185 LYS A N 1
ATOM 1458 C CA . LYS A 1 185 ? 7.076 8.786 -22.625 1.00 87.56 185 LYS A CA 1
ATOM 1459 C C . LYS A 1 185 ? 8.369 9.361 -23.190 1.00 87.56 185 LYS A C 1
ATOM 1461 O O . LYS A 1 185 ? 8.451 9.573 -24.392 1.00 87.56 185 LYS A O 1
ATOM 1466 N N . GLN A 1 186 ? 9.373 9.609 -22.354 1.00 86.25 186 GLN A N 1
ATOM 1467 C CA . GLN A 1 186 ? 10.649 10.163 -22.796 1.00 86.25 186 GLN A CA 1
ATOM 1468 C C . GLN A 1 186 ? 11.381 9.221 -23.760 1.00 86.25 186 GLN A C 1
ATOM 1470 O O . GLN A 1 186 ? 11.877 9.689 -24.784 1.00 86.25 186 GLN A O 1
ATOM 1475 N N . ALA A 1 187 ? 11.371 7.913 -23.494 1.00 84.06 187 ALA A N 1
ATOM 1476 C CA . ALA A 1 187 ? 11.929 6.913 -24.402 1.00 84.06 187 ALA A CA 1
ATOM 1477 C C . ALA A 1 187 ? 11.213 6.910 -25.766 1.00 84.06 187 ALA A C 1
ATOM 1479 O O . ALA A 1 187 ? 11.866 6.955 -26.805 1.00 84.06 187 ALA A O 1
ATOM 1480 N N . VAL A 1 188 ? 9.875 6.969 -25.786 1.00 84.06 188 VAL A N 1
ATOM 1481 C CA . VAL A 1 188 ? 9.102 7.048 -27.041 1.00 84.06 188 VAL A CA 1
ATOM 1482 C C . VAL A 1 188 ? 9.384 8.350 -27.798 1.00 84.06 188 VAL A C 1
ATOM 1484 O O . VAL A 1 188 ? 9.511 8.325 -29.022 1.00 84.06 188 VAL A O 1
ATOM 1487 N N . LYS A 1 189 ? 9.545 9.484 -27.102 1.00 87.69 189 LYS A N 1
ATOM 1488 C CA . LYS A 1 189 ? 9.950 10.756 -27.730 1.00 87.69 189 LYS A CA 1
ATOM 1489 C C . LYS A 1 189 ? 11.335 10.660 -28.366 1.00 87.69 189 LYS A C 1
ATOM 1491 O O . LYS A 1 189 ? 11.521 11.137 -29.478 1.00 87.69 189 LYS A O 1
ATOM 1496 N N . GLN A 1 190 ? 12.291 10.023 -27.690 1.00 84.56 190 GLN A N 1
ATOM 1497 C CA . GLN A 1 190 ? 13.635 9.799 -28.229 1.00 84.56 190 GLN A CA 1
ATOM 1498 C C . GLN A 1 190 ? 13.617 8.852 -29.435 1.00 84.56 190 GLN A C 1
ATOM 1500 O O . GLN A 1 190 ? 14.306 9.113 -30.415 1.00 84.56 190 GLN A O 1
ATOM 1505 N N . GLN A 1 191 ? 12.795 7.800 -29.391 1.00 82.25 191 GLN A N 1
ATOM 1506 C CA . GLN A 1 191 ? 12.669 6.822 -30.472 1.00 82.25 191 GLN A CA 1
ATOM 1507 C C . GLN A 1 191 ? 11.997 7.408 -31.725 1.00 82.25 191 GLN A C 1
ATOM 1509 O O . GLN A 1 191 ? 12.373 7.071 -32.844 1.00 82.25 191 GLN A O 1
ATOM 1514 N N . THR A 1 192 ? 10.981 8.256 -31.550 1.00 81.12 192 THR A N 1
ATOM 1515 C CA . THR A 1 192 ? 10.120 8.727 -32.653 1.00 81.12 192 THR A CA 1
ATOM 1516 C C . THR A 1 192 ? 10.395 10.167 -33.090 1.00 81.12 192 THR A C 1
ATOM 1518 O O . THR A 1 192 ? 9.944 10.573 -34.157 1.00 81.12 192 THR A O 1
ATOM 1521 N N . GLY A 1 193 ? 11.103 10.957 -32.278 1.00 81.44 193 GLY A N 1
ATOM 1522 C CA . GLY A 1 193 ? 11.363 12.379 -32.521 1.00 81.44 193 GLY A CA 1
ATOM 1523 C C . GLY A 1 193 ? 10.185 13.313 -32.211 1.00 81.44 193 GLY A C 1
ATOM 1524 O O . GLY A 1 193 ? 10.323 14.529 -32.344 1.00 81.44 193 GLY A O 1
ATOM 1525 N N . PHE A 1 194 ? 9.034 12.788 -31.778 1.00 83.25 194 PHE A N 1
ATOM 1526 C CA . PHE A 1 194 ? 7.866 13.601 -31.431 1.00 83.25 194 PHE A CA 1
ATOM 1527 C C . PHE A 1 194 ? 7.994 14.212 -30.034 1.00 83.25 194 PHE A C 1
ATOM 1529 O O . PHE A 1 194 ? 8.548 13.618 -29.112 1.00 83.25 194 PHE A O 1
ATOM 1536 N N . SER A 1 195 ? 7.433 15.407 -29.846 1.00 79.19 195 SER A N 1
ATOM 1537 C CA . SER A 1 195 ? 7.470 16.127 -28.566 1.00 79.19 195 SER A CA 1
ATOM 1538 C C . SER A 1 195 ? 6.332 15.736 -27.615 1.00 79.19 195 SER A C 1
ATOM 1540 O O . SER A 1 195 ? 6.449 15.926 -26.399 1.00 79.19 195 SER A O 1
ATOM 1542 N N . CYS A 1 196 ? 5.250 15.157 -28.139 1.00 81.69 196 CYS A N 1
ATOM 1543 C CA . CYS A 1 196 ? 4.055 14.767 -27.399 1.00 81.69 196 CYS A CA 1
ATOM 1544 C C . CYS A 1 196 ? 3.830 13.251 -27.472 1.00 81.69 196 CYS A C 1
ATOM 1546 O O . CYS A 1 196 ? 3.888 12.661 -28.548 1.00 81.69 196 CYS A O 1
ATOM 1548 N N . VAL A 1 197 ? 3.568 12.628 -26.316 1.00 86.12 197 VAL A N 1
ATOM 1549 C CA . VAL A 1 197 ? 3.248 11.196 -26.205 1.00 86.12 197 VAL A CA 1
ATOM 1550 C C . VAL A 1 197 ? 2.045 11.002 -25.287 1.00 86.12 197 VAL A C 1
ATOM 1552 O O . VAL A 1 197 ? 2.026 11.514 -24.158 1.00 86.12 197 VAL A O 1
ATOM 1555 N N . LEU A 1 198 ? 1.063 10.249 -25.771 1.00 84.50 198 LEU A N 1
ATOM 1556 C CA . LEU A 1 198 ? -0.194 9.922 -25.108 1.00 84.50 198 LEU A CA 1
ATOM 1557 C C . LEU A 1 198 ? -0.365 8.398 -25.028 1.00 84.50 198 LEU A C 1
ATOM 1559 O O . LEU A 1 198 ? 0.180 7.660 -25.846 1.00 84.50 198 LEU A O 1
ATOM 1563 N N . PHE A 1 199 ? -1.097 7.939 -24.016 1.00 87.56 199 PHE A N 1
ATOM 1564 C CA . PHE A 1 199 ? -1.386 6.523 -23.783 1.00 87.56 199 PHE A CA 1
ATOM 1565 C C . PHE A 1 199 ? -2.855 6.247 -24.080 1.00 87.56 199 PHE A C 1
ATOM 1567 O O . PHE A 1 199 ? -3.706 7.028 -23.650 1.00 87.56 199 PHE A O 1
ATOM 1574 N N . GLU A 1 200 ? -3.125 5.158 -24.801 1.00 80.31 200 GLU A N 1
ATOM 1575 C CA . GLU A 1 200 ? -4.471 4.682 -25.152 1.00 80.31 200 GLU A CA 1
ATOM 1576 C C . GLU A 1 200 ? -4.683 3.207 -24.815 1.00 80.31 200 GLU A C 1
ATOM 1578 O O . GLU A 1 200 ? -3.779 2.385 -25.100 1.00 80.31 200 GLU A O 1
#

Radius of gyration: 25.2 Å; Cα contacts (8 Å, |Δi|>4): 241; chains: 1; bounding box: 40×63×60 Å

Mean predicted aligned error: 19.71 Å

Solvent-accessible surface area (backbone atoms only — not comparable to full-atom values): 11986 Å² total; per-residue (Å²): 127,82,61,62,49,58,57,36,23,55,73,63,38,56,67,32,44,28,52,57,43,22,69,72,64,74,44,74,48,51,60,42,74,46,96,86,50,32,42,34,37,40,31,79,54,72,93,58,54,77,66,60,53,52,52,46,52,49,53,48,51,51,51,42,47,74,47,58,54,82,61,51,26,41,33,45,34,36,77,97,41,76,47,46,30,36,57,53,97,83,38,75,42,72,44,78,58,52,66,60,51,62,77,68,35,68,69,55,54,51,53,51,54,54,53,65,71,67,55,79,84,77,79,82,79,87,82,84,85,80,91,84,89,83,84,86,79,95,71,93,71,83,74,83,57,45,76,78,50,60,47,100,87,67,40,42,32,32,31,47,106,64,36,35,36,36,42,77,67,50,80,71,48,29,65,75,68,74,46,47,75,66,55,49,39,51,51,51,27,69,75,70,72,41,91,36,68,47,78,78